Protein AF-A0A0K8RRA6-F1 (afdb_monomer)

InterPro domains:
  IPR008417 B-cell receptor-associated protein 29/31 [PTHR12701] (4-200)
  IPR040463 BAP29/BAP31, transmembrane domain [PF05529] (1-101)
  IPR041672 Bap31/Bap29 cytoplasmic coiled-coil domain [PF18035] (155-210)

Secondary structure (DSSP, 8-state):
-HHHHHSSTHHHHHHHHHHHHHHHHHHHHHHHHHHHHHHHHHHHHHHHHHHTS-S-TTHHHHHHHHHHHHHHHHHHHHHHHHHHHHHHHHHHHHHHHHHHHHHHHHHHHHHHHHHHHHHHHHHHHHHHHHHHHHHHHHHHHHHHHHHHHHHHHHHHHHHHHHHHHHHHHHHHHHHHHHHHHHHHHHHHHHHHHHHHHHHHHHHHHHTS---

Radius of gyration: 67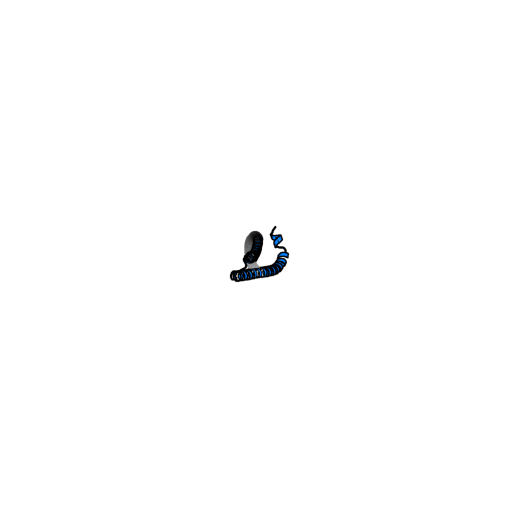.62 Å; Cα contacts (8 Å, |Δi|>4): 35; chains: 1; bounding box: 158×51×170 Å

Organism: Ixodes ricinus (NCBI:txid34613)

pLDDT: mean 81.78, std 15.35, range [31.61, 96.56]

Solvent-accessible surface area (backbone atoms only — not comparable to full-atom values): 11332 Å² total; per-residue (Å²): 119,69,64,68,70,67,68,39,77,58,54,67,58,46,52,60,49,50,54,55,53,48,52,56,50,51,54,53,40,50,51,52,29,52,50,22,51,49,46,34,52,54,45,53,54,50,54,56,57,57,70,72,54,93,83,64,81,81,58,57,61,64,52,50,58,49,38,60,49,26,51,51,46,30,52,54,32,50,50,50,46,53,48,52,54,51,50,54,53,49,54,52,50,52,53,50,52,53,51,51,55,52,49,52,52,53,51,50,51,52,52,51,52,52,49,50,51,50,52,50,52,51,54,50,51,51,51,50,51,50,53,50,49,52,50,50,53,53,50,50,53,52,52,49,54,50,48,53,53,51,52,53,51,49,51,51,52,50,52,51,52,48,54,52,50,53,52,49,53,50,52,51,50,52,50,51,52,52,50,53,51,51,54,51,50,50,52,51,50,54,48,51,53,50,52,51,51,51,50,51,53,50,56,61,59,66,75,74,77,83,125

Sequence (211 aa):
RWQKIFSFNIWGKIATFWNKAFLTIIVLLIVLFLDAVREVRKYSSVTTVERSLPGRPGAHEHTQMKLFRSQRNLYISGFSLLFWLVLRRLVTLITQLAKELSNKGVLKTQAEDTNEAAKKFMKENEKLRQLLKGYNEEEEHLLQAQNEKLVEDQEKLKTELKKTSDALSKAQNDLMTVKIQSENLSKEYDRLLKEHSELQGRLGKGNKKGQ

Structure (mmCIF, N/CA/C/O backbone):
data_AF-A0A0K8RRA6-F1
#
_entry.id   AF-A0A0K8RRA6-F1
#
loop_
_atom_site.group_PDB
_atom_site.id
_atom_site.type_symbol
_atom_site.label_atom_id
_atom_site.label_alt_id
_atom_site.label_comp_id
_atom_site.label_asym_id
_atom_site.label_entity_id
_atom_site.label_seq_id
_atom_site.pdbx_PDB_ins_code
_atom_site.Cartn_x
_atom_site.Cartn_y
_atom_site.Cartn_z
_atom_site.occupancy
_atom_site.B_iso_or_equiv
_atom_site.auth_seq_id
_atom_site.auth_comp_id
_atom_site.auth_asym_id
_atom_site.auth_atom_id
_atom_site.pdbx_PDB_model_num
ATOM 1 N N . ARG A 1 1 ? 4.925 16.560 -13.288 1.00 53.50 1 ARG A N 1
ATOM 2 C CA . ARG A 1 1 ? 4.742 16.991 -14.704 1.00 53.50 1 ARG A CA 1
ATOM 3 C C . ARG A 1 1 ? 5.226 15.927 -15.703 1.00 53.50 1 ARG A C 1
ATOM 5 O O . ARG A 1 1 ? 4.440 15.562 -16.560 1.00 53.50 1 ARG A O 1
ATOM 12 N N . TRP A 1 2 ? 6.419 15.339 -15.541 1.00 57.09 2 TRP A N 1
ATOM 13 C CA . TRP A 1 2 ? 6.942 14.256 -16.405 1.00 57.09 2 TRP A CA 1
ATOM 14 C C . TRP A 1 2 ? 6.165 12.927 -16.374 1.00 57.09 2 TRP A C 1
ATOM 16 O O . TRP A 1 2 ? 6.064 12.248 -17.390 1.00 57.09 2 TRP A O 1
ATOM 26 N N . GLN A 1 3 ? 5.542 12.596 -15.241 1.00 58.47 3 GLN A N 1
ATOM 27 C CA . GLN A 1 3 ? 4.699 11.402 -15.079 1.00 58.47 3 GLN A CA 1
ATOM 28 C C . GLN A 1 3 ? 3.543 11.330 -16.095 1.00 58.47 3 GLN A C 1
ATOM 30 O O . GLN A 1 3 ? 3.302 10.269 -16.653 1.00 58.47 3 GLN A O 1
ATOM 35 N N . LYS A 1 4 ? 2.898 12.464 -16.419 1.00 59.94 4 LYS A N 1
ATOM 36 C CA . LYS A 1 4 ? 1.800 12.526 -17.406 1.00 59.94 4 LYS A CA 1
ATOM 37 C C . LYS A 1 4 ? 2.256 12.281 -18.850 1.00 59.94 4 LYS A C 1
ATOM 39 O O . LYS A 1 4 ? 1.460 11.841 -19.667 1.00 59.94 4 LYS A O 1
ATOM 44 N N . ILE A 1 5 ? 3.521 12.565 -19.168 1.00 65.56 5 ILE A N 1
ATOM 45 C CA . ILE A 1 5 ? 4.095 12.345 -20.507 1.00 65.56 5 ILE A CA 1
ATOM 46 C C . ILE A 1 5 ? 4.447 10.858 -20.688 1.00 65.56 5 ILE A C 1
ATOM 48 O O . ILE A 1 5 ? 4.273 10.300 -21.769 1.00 65.56 5 ILE A O 1
ATOM 52 N N . PHE A 1 6 ? 4.885 10.195 -19.613 1.00 58.84 6 PHE A N 1
ATOM 53 C CA . PHE A 1 6 ? 5.212 8.766 -19.606 1.00 58.84 6 PHE A CA 1
ATOM 54 C C . PHE A 1 6 ? 4.001 7.842 -19.405 1.00 58.84 6 PHE A C 1
ATOM 56 O O . PHE A 1 6 ? 4.034 6.704 -19.865 1.00 58.84 6 PHE A O 1
ATOM 63 N N . SER A 1 7 ? 2.927 8.309 -18.759 1.00 57.19 7 SER A N 1
ATOM 64 C CA . SER A 1 7 ? 1.711 7.519 -18.510 1.00 57.19 7 SER A CA 1
ATOM 65 C C . SER A 1 7 ? 0.773 7.425 -19.715 1.00 57.19 7 SER A C 1
ATOM 67 O O . SER A 1 7 ? -0.272 6.782 -19.634 1.00 57.19 7 SER A O 1
ATOM 69 N N . PHE A 1 8 ? 1.091 8.087 -20.829 1.00 62.22 8 PHE A N 1
ATOM 70 C CA . PHE A 1 8 ? 0.263 7.997 -22.022 1.00 62.22 8 PHE A CA 1
ATOM 71 C C . PHE A 1 8 ? 0.363 6.585 -22.606 1.00 62.22 8 PHE A C 1
ATOM 73 O O . PHE A 1 8 ? 1.454 6.106 -22.917 1.00 62.22 8 PHE A O 1
ATOM 80 N N . ASN A 1 9 ? -0.790 5.954 -22.844 1.00 58.84 9 ASN A N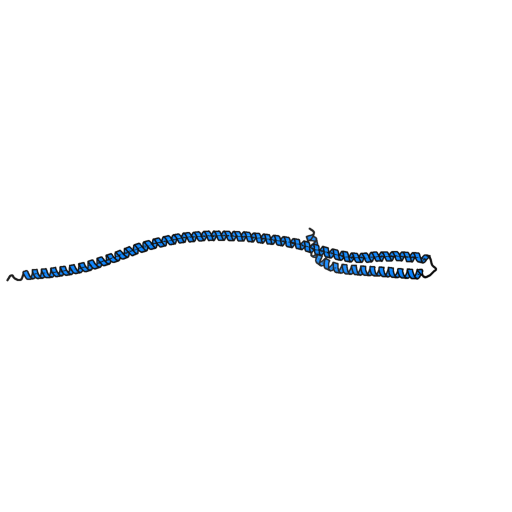 1
ATOM 81 C CA . ASN A 1 9 ? -0.957 4.631 -23.475 1.00 58.84 9 ASN A CA 1
ATOM 82 C C . ASN A 1 9 ? -0.229 4.479 -24.836 1.00 58.84 9 ASN A C 1
ATOM 84 O O . ASN A 1 9 ? -0.117 3.389 -25.397 1.00 58.84 9 ASN A O 1
ATOM 88 N N . ILE A 1 10 ? 0.281 5.590 -25.369 1.00 60.88 10 ILE A N 1
ATOM 89 C CA . ILE A 1 10 ? 1.141 5.685 -26.543 1.00 60.88 10 ILE A CA 1
ATOM 90 C C . ILE A 1 10 ? 2.491 5.003 -26.291 1.00 60.88 10 ILE A C 1
ATOM 92 O O . ILE A 1 10 ? 2.987 4.357 -27.202 1.00 60.88 10 ILE A O 1
ATOM 96 N N . TRP A 1 11 ? 3.064 5.046 -25.081 1.00 64.62 11 TRP A N 1
ATOM 97 C CA . TRP A 1 11 ? 4.371 4.429 -24.800 1.00 64.62 11 TRP A CA 1
ATOM 98 C C . TRP A 1 11 ? 4.368 2.899 -24.951 1.00 64.62 11 TRP A C 1
ATOM 100 O O . TRP A 1 11 ? 5.360 2.323 -25.390 1.00 64.62 11 TRP A O 1
ATOM 110 N N . GLY A 1 12 ? 3.249 2.225 -24.665 1.00 65.75 12 GLY A N 1
ATOM 111 C CA . GLY A 1 12 ? 3.111 0.786 -24.926 1.00 65.75 12 GLY A CA 1
ATOM 112 C C . GLY A 1 12 ? 3.096 0.464 -26.426 1.00 65.75 12 GLY A C 1
ATOM 113 O O . GLY A 1 12 ? 3.791 -0.443 -26.886 1.00 65.75 12 GLY A O 1
ATOM 114 N N . LYS A 1 13 ? 2.369 1.268 -27.214 1.00 66.50 13 LYS A N 1
ATOM 115 C CA . LYS A 1 13 ? 2.319 1.144 -28.682 1.00 66.50 13 LYS A CA 1
ATOM 116 C C . LYS A 1 13 ? 3.643 1.552 -29.339 1.00 66.50 13 LYS A C 1
ATOM 118 O O . LYS A 1 13 ? 4.104 0.873 -30.250 1.00 66.50 13 LYS A O 1
ATOM 123 N N . ILE A 1 14 ? 4.309 2.589 -28.831 1.00 68.88 14 ILE A N 1
ATOM 124 C CA . ILE A 1 14 ? 5.618 3.033 -29.316 1.00 68.88 14 ILE A CA 1
ATOM 125 C C . ILE A 1 14 ? 6.695 1.995 -28.993 1.00 68.88 14 ILE A C 1
ATOM 127 O O . ILE A 1 14 ? 7.541 1.740 -29.838 1.00 68.88 14 ILE A O 1
ATOM 131 N N . ALA A 1 15 ? 6.647 1.331 -27.833 1.00 69.38 15 ALA A N 1
ATOM 132 C CA . ALA A 1 15 ? 7.648 0.336 -27.447 1.00 69.38 15 ALA A CA 1
ATOM 133 C C . ALA A 1 15 ? 7.702 -0.855 -28.420 1.00 69.38 15 ALA A C 1
ATOM 135 O O . ALA A 1 15 ? 8.786 -1.324 -28.772 1.00 69.38 15 ALA A O 1
ATOM 136 N N . THR A 1 16 ? 6.544 -1.315 -28.905 1.00 70.94 16 THR A N 1
ATOM 137 C CA . THR A 1 16 ? 6.483 -2.398 -29.903 1.00 70.94 16 THR A CA 1
ATOM 138 C C . THR A 1 16 ? 7.020 -1.958 -31.266 1.00 70.94 16 THR A C 1
ATOM 140 O O . THR A 1 16 ? 7.751 -2.710 -31.913 1.00 70.94 16 THR A O 1
ATOM 143 N N . PHE A 1 17 ? 6.741 -0.717 -31.673 1.00 80.69 17 PHE A N 1
ATOM 144 C CA . PHE A 1 17 ? 7.299 -0.125 -32.889 1.00 80.69 17 PHE A CA 1
ATOM 145 C C . PHE A 1 17 ? 8.819 0.100 -32.787 1.00 80.69 17 PHE A C 1
ATOM 147 O O . PHE A 1 17 ? 9.556 -0.194 -33.726 1.00 80.69 17 PHE A O 1
ATOM 154 N N . TRP A 1 18 ? 9.310 0.521 -31.618 1.00 82.56 18 TRP A N 1
ATOM 155 C CA . TRP A 1 18 ? 10.730 0.756 -31.339 1.00 82.56 18 TRP A CA 1
ATOM 156 C C . TRP A 1 18 ? 11.587 -0.497 -31.496 1.00 82.56 18 TRP A C 1
ATOM 158 O O . TRP A 1 18 ? 12.732 -0.393 -31.925 1.00 82.56 18 TRP A O 1
ATOM 168 N N . ASN A 1 19 ? 11.060 -1.680 -31.171 1.00 82.44 19 ASN A N 1
ATOM 169 C CA . ASN A 1 19 ? 11.773 -2.938 -31.410 1.00 82.44 19 ASN A CA 1
ATOM 170 C C . ASN A 1 19 ? 11.942 -3.221 -32.905 1.00 82.44 19 ASN A C 1
ATOM 172 O O . ASN A 1 19 ? 13.028 -3.610 -33.329 1.00 82.44 19 ASN A O 1
ATOM 176 N N . LYS A 1 20 ? 10.894 -2.983 -33.704 1.00 86.81 20 LYS A N 1
ATOM 177 C CA . LYS A 1 20 ? 10.949 -3.167 -35.160 1.00 86.81 20 LYS A CA 1
ATOM 178 C C . LYS A 1 20 ? 11.927 -2.181 -35.801 1.00 86.81 20 LYS A C 1
ATOM 180 O O . LYS A 1 20 ? 12.818 -2.612 -36.524 1.00 86.81 20 LYS A O 1
ATOM 185 N N . ALA A 1 21 ? 11.823 -0.895 -35.460 1.00 88.06 21 ALA A N 1
ATOM 186 C CA . ALA A 1 21 ? 12.728 0.146 -35.951 1.00 88.06 21 ALA A CA 1
ATOM 187 C C . ALA A 1 21 ? 14.192 -0.100 -35.535 1.00 88.06 21 ALA A C 1
ATOM 189 O O . ALA A 1 21 ? 15.117 0.071 -36.329 1.00 88.06 21 ALA A O 1
ATOM 190 N N . PHE A 1 22 ? 14.417 -0.557 -34.298 1.00 88.38 22 PHE A N 1
ATOM 191 C CA . PHE A 1 22 ? 15.748 -0.930 -33.825 1.00 88.38 22 PHE A CA 1
ATOM 192 C C . PHE A 1 22 ? 16.353 -2.060 -34.663 1.00 88.38 22 PHE A C 1
ATOM 194 O O . PHE A 1 22 ? 17.504 -1.941 -35.079 1.00 88.38 22 PHE A O 1
ATOM 201 N N . LEU A 1 23 ? 15.577 -3.117 -34.936 1.00 89.19 23 LEU A N 1
ATOM 202 C CA . LEU A 1 23 ? 16.023 -4.264 -35.727 1.00 89.19 23 LEU A CA 1
ATOM 203 C C . LEU A 1 23 ? 16.354 -3.850 -37.168 1.00 89.19 23 LEU A C 1
ATOM 205 O O . LEU A 1 23 ? 17.391 -4.234 -37.702 1.00 89.19 23 LEU A O 1
ATOM 209 N N . THR A 1 24 ? 15.532 -2.999 -37.782 1.00 92.19 24 THR A N 1
ATOM 210 C CA . THR A 1 24 ? 15.817 -2.498 -39.134 1.00 92.19 24 THR A CA 1
ATOM 211 C C . THR A 1 24 ? 17.102 -1.670 -39.188 1.00 92.19 24 THR A C 1
ATOM 213 O O . THR A 1 24 ? 17.904 -1.845 -40.101 1.00 92.19 24 THR A O 1
ATOM 216 N N . ILE A 1 25 ? 17.341 -0.809 -38.191 1.00 91.69 25 ILE A N 1
ATOM 217 C CA . ILE A 1 25 ? 18.531 0.055 -38.154 1.00 91.69 25 ILE A CA 1
ATOM 218 C C . ILE A 1 25 ? 19.797 -0.760 -37.868 1.00 91.69 25 ILE A C 1
ATOM 220 O O . ILE A 1 25 ? 20.813 -0.535 -38.519 1.00 91.69 25 ILE A O 1
ATOM 224 N N . ILE A 1 26 ? 19.758 -1.731 -36.947 1.00 92.56 26 ILE A N 1
ATOM 225 C CA . ILE A 1 26 ? 20.938 -2.565 -36.664 1.00 92.56 26 ILE A CA 1
ATOM 226 C C . ILE A 1 26 ? 21.319 -3.427 -37.872 1.00 92.56 26 ILE A C 1
ATOM 228 O O . ILE A 1 26 ? 22.502 -3.531 -38.177 1.00 92.56 26 ILE A O 1
ATOM 232 N N . VAL A 1 27 ? 20.348 -3.986 -38.605 1.00 94.44 27 VAL A N 1
ATOM 233 C CA . VAL A 1 27 ? 20.625 -4.735 -39.843 1.00 94.44 27 VAL A CA 1
ATOM 234 C C . VAL A 1 27 ? 21.286 -3.826 -40.881 1.00 94.44 27 VAL A C 1
ATOM 236 O O . VAL A 1 27 ? 22.296 -4.209 -41.467 1.00 94.44 27 VAL A O 1
ATOM 239 N N . LEU A 1 28 ? 20.781 -2.602 -41.057 1.00 93.88 28 LEU A N 1
ATOM 240 C CA . LEU A 1 28 ? 21.378 -1.615 -41.959 1.00 93.88 28 LEU A CA 1
ATOM 241 C C . LEU A 1 28 ? 22.815 -1.254 -41.546 1.00 93.88 28 LEU A C 1
ATOM 243 O O . LEU A 1 28 ? 23.709 -1.237 -42.391 1.00 93.88 28 LEU A O 1
ATOM 247 N N . LEU A 1 29 ? 23.063 -1.026 -40.253 1.00 93.44 29 LEU A N 1
ATOM 248 C CA . LEU A 1 29 ? 24.402 -0.739 -39.728 1.00 93.44 29 LEU A CA 1
ATOM 249 C C . LEU A 1 29 ? 25.369 -1.914 -39.924 1.00 93.44 29 LEU A C 1
ATOM 251 O O . LEU A 1 29 ? 26.524 -1.690 -40.276 1.00 93.44 29 LEU A O 1
ATOM 255 N N . ILE A 1 30 ? 24.907 -3.156 -39.745 1.00 93.88 30 ILE A N 1
ATOM 256 C CA . ILE A 1 30 ? 25.713 -4.359 -40.004 1.00 93.88 30 ILE A CA 1
ATOM 257 C C . ILE A 1 30 ? 26.083 -4.446 -41.487 1.00 93.88 30 ILE A C 1
ATOM 259 O O . ILE A 1 30 ? 27.238 -4.718 -41.804 1.00 93.88 30 ILE A O 1
ATOM 263 N N . VAL A 1 31 ? 25.138 -4.192 -42.400 1.00 94.38 31 VAL A N 1
ATOM 264 C CA . VAL A 1 31 ? 25.410 -4.202 -43.847 1.00 94.38 31 VAL A CA 1
ATOM 265 C C . VAL A 1 31 ? 26.447 -3.140 -44.214 1.00 94.38 31 VAL A C 1
ATOM 267 O O . VAL A 1 31 ? 27.423 -3.473 -44.882 1.00 94.38 31 VAL A O 1
ATOM 270 N N . LEU A 1 32 ? 26.296 -1.902 -43.728 1.00 91.25 32 LEU A N 1
ATOM 271 C CA . LEU A 1 32 ? 27.271 -0.827 -43.960 1.00 91.25 32 LEU A CA 1
ATOM 272 C C . LEU A 1 32 ? 28.651 -1.155 -43.379 1.00 91.25 32 LEU A C 1
ATOM 274 O O . LEU A 1 32 ? 29.672 -0.868 -44.001 1.00 91.25 32 LEU A O 1
ATOM 278 N N . PHE A 1 33 ? 28.695 -1.779 -42.202 1.00 92.75 33 PHE A N 1
ATOM 279 C CA . PHE A 1 33 ? 29.946 -2.209 -41.589 1.00 92.75 33 PHE A CA 1
ATOM 280 C C . PHE A 1 33 ? 30.632 -3.307 -42.408 1.00 92.75 33 PHE A C 1
ATOM 282 O O . PHE A 1 33 ? 31.828 -3.220 -42.677 1.00 92.75 33 PHE A O 1
ATOM 289 N N . LEU A 1 34 ? 29.888 -4.325 -42.855 1.00 92.31 34 LEU A N 1
ATOM 290 C CA . LEU A 1 34 ? 30.428 -5.387 -43.707 1.00 92.31 34 LEU A CA 1
ATOM 291 C C . LEU A 1 34 ? 30.890 -4.857 -45.066 1.00 92.31 34 LEU A C 1
ATOM 293 O O . LEU A 1 34 ? 31.902 -5.336 -45.581 1.00 92.31 34 LEU A O 1
ATOM 297 N N . ASP A 1 35 ? 30.188 -3.874 -45.629 1.00 91.00 35 ASP A N 1
ATOM 298 C CA . ASP A 1 35 ? 30.601 -3.195 -46.855 1.00 91.00 35 ASP A CA 1
ATOM 299 C C . ASP A 1 35 ? 31.925 -2.447 -46.648 1.00 91.00 35 ASP A C 1
ATOM 301 O O . ASP A 1 35 ? 32.882 -2.684 -47.385 1.00 91.00 35 ASP A O 1
ATOM 305 N N . ALA A 1 36 ? 32.057 -1.685 -45.556 1.00 89.69 36 ALA A N 1
ATOM 306 C CA . ALA A 1 36 ? 33.310 -1.022 -45.196 1.00 89.69 36 ALA A CA 1
ATOM 307 C C . ALA A 1 36 ? 34.463 -2.019 -44.953 1.00 89.69 36 ALA A C 1
ATOM 309 O O . ALA A 1 36 ? 35.588 -1.787 -45.398 1.00 89.69 36 ALA A O 1
ATOM 310 N N . VAL A 1 37 ? 34.206 -3.167 -44.306 1.00 88.56 37 VAL A N 1
ATOM 311 C CA . VAL A 1 37 ? 35.205 -4.242 -44.128 1.00 88.56 37 VAL A CA 1
ATOM 312 C C . VAL A 1 37 ? 35.638 -4.821 -45.476 1.00 88.56 37 VAL A C 1
ATOM 314 O O . VAL A 1 37 ? 36.835 -5.022 -45.704 1.00 88.56 37 VAL A O 1
ATOM 317 N N . ARG A 1 38 ? 34.684 -5.109 -46.372 1.00 88.12 38 ARG A N 1
ATOM 318 C CA . ARG A 1 38 ? 34.975 -5.611 -47.724 1.00 88.12 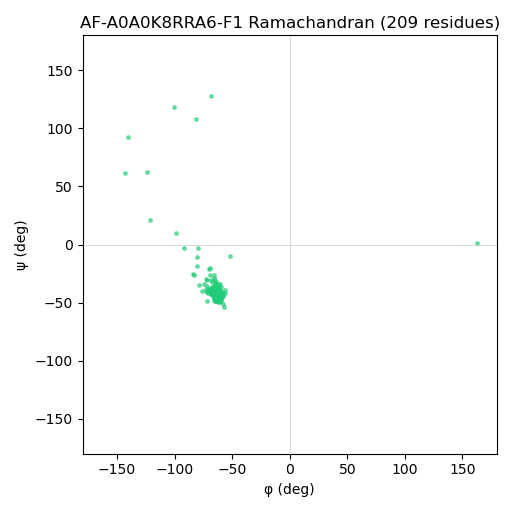38 ARG A CA 1
ATOM 319 C C . ARG A 1 38 ? 35.786 -4.598 -48.517 1.00 88.12 38 ARG A C 1
ATOM 321 O O . ARG A 1 38 ? 36.754 -4.986 -49.167 1.00 88.12 38 ARG A O 1
ATOM 328 N N . GLU A 1 39 ? 35.426 -3.325 -48.426 1.00 85.31 39 GLU A N 1
ATOM 329 C CA . GLU A 1 39 ? 36.099 -2.226 -49.105 1.00 85.31 39 GLU A CA 1
ATOM 330 C C . GLU A 1 39 ? 37.558 -2.092 -48.635 1.00 85.31 39 GLU A C 1
ATOM 332 O O . GLU A 1 39 ? 38.474 -2.094 -49.460 1.00 85.31 39 GLU A O 1
ATOM 337 N N . VAL A 1 40 ? 37.798 -2.107 -47.317 1.00 83.88 40 VAL A N 1
ATOM 338 C CA . VAL A 1 40 ? 39.154 -2.093 -46.740 1.00 83.88 40 VAL A CA 1
ATOM 339 C C . VAL A 1 40 ? 39.962 -3.317 -47.171 1.00 83.88 40 VAL A C 1
ATOM 341 O O . VAL A 1 40 ? 41.108 -3.165 -47.592 1.00 83.88 40 VAL A O 1
ATOM 344 N N . ARG A 1 41 ? 39.391 -4.531 -47.113 1.00 82.12 41 ARG A N 1
ATOM 345 C CA . ARG A 1 41 ? 40.093 -5.761 -47.531 1.00 82.12 41 ARG A CA 1
ATOM 346 C C . ARG A 1 41 ? 40.453 -5.735 -49.016 1.00 82.12 41 ARG A C 1
ATOM 348 O O . ARG A 1 41 ? 41.593 -6.038 -49.354 1.00 82.12 41 ARG A O 1
ATOM 355 N N . LYS A 1 42 ? 39.514 -5.328 -49.879 1.00 80.44 42 LYS A N 1
ATOM 356 C CA . LYS A 1 42 ? 39.708 -5.226 -51.334 1.00 80.44 42 LYS A CA 1
ATOM 357 C C . LYS A 1 42 ? 40.816 -4.234 -51.679 1.00 80.44 42 LYS A C 1
ATOM 359 O O . LYS A 1 42 ? 41.706 -4.558 -52.460 1.00 80.44 42 LYS A O 1
ATOM 364 N N . TYR A 1 43 ? 40.788 -3.033 -51.104 1.00 71.00 43 TYR A N 1
ATOM 365 C CA . TYR A 1 43 ? 41.828 -2.042 -51.385 1.00 71.00 43 TYR A CA 1
ATOM 366 C C . TYR A 1 43 ? 43.161 -2.395 -50.719 1.00 71.00 43 TYR A C 1
ATOM 368 O O . TYR A 1 43 ? 44.207 -2.113 -51.300 1.00 71.00 43 TYR A O 1
ATOM 376 N N . SER A 1 44 ? 43.157 -3.081 -49.572 1.00 70.81 44 SER A N 1
ATOM 377 C CA . SER A 1 44 ? 44.385 -3.580 -48.942 1.00 70.81 44 SER A CA 1
ATOM 378 C C . SER A 1 44 ? 45.075 -4.649 -49.791 1.00 70.81 44 SER A C 1
ATOM 380 O O . SER A 1 44 ? 46.295 -4.605 -49.917 1.00 70.81 44 SER A O 1
ATOM 382 N N . SER A 1 45 ? 44.328 -5.580 -50.398 1.00 64.31 45 SER A N 1
ATOM 383 C CA . SER A 1 45 ? 44.895 -6.633 -51.254 1.00 64.31 45 SER A CA 1
ATOM 384 C C . SER A 1 45 ? 45.343 -6.116 -52.622 1.00 64.31 45 SER A C 1
ATOM 386 O O . SER A 1 45 ? 46.333 -6.586 -53.169 1.00 64.31 45 SER A O 1
ATOM 388 N N . VAL A 1 46 ? 44.637 -5.131 -53.189 1.00 63.91 46 VAL A N 1
ATOM 389 C CA . VAL A 1 46 ? 45.056 -4.488 -54.448 1.00 63.91 46 VAL A CA 1
ATOM 390 C C . VAL A 1 46 ? 46.335 -3.675 -54.234 1.00 63.91 46 VAL A C 1
ATOM 392 O O . VAL A 1 46 ? 47.245 -3.752 -55.050 1.00 63.91 46 VAL A O 1
ATOM 395 N N . THR A 1 47 ? 46.456 -2.976 -53.100 1.00 58.69 47 THR A N 1
ATOM 396 C CA . THR A 1 47 ? 47.662 -2.201 -52.760 1.00 58.69 47 THR A CA 1
ATOM 397 C C . THR A 1 47 ? 48.906 -3.084 -52.612 1.00 58.69 47 THR A C 1
ATOM 399 O O . THR A 1 47 ? 49.990 -2.666 -53.011 1.00 58.69 47 THR A O 1
ATOM 402 N N . THR A 1 48 ? 48.794 -4.299 -52.059 1.00 60.19 48 THR A N 1
ATOM 403 C CA . THR A 1 48 ? 49.941 -5.214 -51.906 1.00 60.19 48 THR A CA 1
ATOM 404 C C . THR A 1 48 ? 50.386 -5.832 -53.229 1.00 60.19 48 THR A C 1
ATOM 406 O O . THR A 1 48 ? 51.587 -5.913 -53.471 1.00 60.19 48 THR A O 1
ATOM 409 N N . VAL A 1 49 ? 49.443 -6.210 -54.098 1.00 60.38 49 VAL A N 1
ATOM 410 C CA . VAL A 1 49 ? 49.730 -6.768 -55.434 1.00 60.38 49 VAL A CA 1
ATOM 411 C C . VAL A 1 49 ? 50.292 -5.702 -56.380 1.00 60.38 49 VAL A C 1
ATOM 413 O O . VAL A 1 49 ? 51.229 -5.963 -57.126 1.00 60.38 49 VAL A O 1
ATOM 416 N N . GLU A 1 50 ? 49.774 -4.473 -56.329 1.00 58.44 50 GLU A N 1
ATOM 417 C CA . GLU A 1 50 ? 50.276 -3.365 -57.151 1.00 58.44 50 GLU A CA 1
ATOM 418 C C . GLU A 1 50 ? 51.688 -2.934 -56.709 1.00 58.44 50 GLU A C 1
ATOM 420 O O . GLU A 1 50 ? 52.508 -2.560 -57.540 1.00 58.44 50 GLU A O 1
ATOM 425 N N . ARG A 1 51 ? 52.022 -3.072 -55.415 1.00 52.88 51 ARG A N 1
ATOM 426 C CA . ARG A 1 51 ? 53.364 -2.799 -54.860 1.00 52.88 51 ARG A CA 1
ATOM 427 C C . ARG A 1 51 ? 54.434 -3.810 -55.298 1.00 52.88 51 ARG A C 1
ATOM 429 O O . ARG A 1 51 ? 55.614 -3.485 -55.217 1.00 52.88 51 ARG A O 1
ATOM 436 N N . SER A 1 52 ? 54.052 -5.009 -55.748 1.00 54.28 52 SER A N 1
ATOM 437 C CA . SER A 1 52 ? 54.988 -6.046 -56.209 1.00 54.28 52 SER A CA 1
ATOM 438 C C . SER A 1 52 ? 55.279 -6.018 -57.716 1.00 54.28 52 SER A C 1
ATOM 440 O O . SER A 1 52 ? 56.111 -6.799 -58.171 1.00 54.28 52 SER A O 1
ATOM 442 N N . LEU A 1 53 ? 54.640 -5.133 -58.497 1.00 56.00 53 LEU A N 1
ATOM 443 C CA . LEU A 1 53 ? 54.990 -4.902 -59.905 1.00 56.00 53 LEU A CA 1
ATOM 444 C C . LEU A 1 53 ? 55.853 -3.631 -60.052 1.00 56.00 53 LEU A C 1
ATOM 446 O O . LEU A 1 53 ? 55.376 -2.535 -59.756 1.00 56.00 53 LEU A O 1
ATOM 450 N N . PRO A 1 54 ? 57.103 -3.728 -60.542 1.00 49.50 54 PRO A N 1
ATOM 451 C CA . PRO A 1 54 ? 57.946 -2.561 -60.762 1.00 49.50 54 PRO A CA 1
ATOM 452 C C . PRO A 1 54 ? 57.557 -1.908 -62.096 1.00 49.50 54 PRO A C 1
ATOM 454 O O . PRO A 1 54 ? 57.844 -2.466 -63.152 1.00 49.50 54 PRO A O 1
ATOM 457 N N . GLY A 1 55 ? 56.900 -0.737 -62.090 1.00 53.91 55 GLY A N 1
ATOM 458 C CA . GLY A 1 55 ? 56.792 0.023 -63.347 1.00 53.91 55 GLY A CA 1
ATOM 459 C C . GLY A 1 55 ? 55.763 1.142 -63.536 1.00 53.91 55 GLY A C 1
ATOM 460 O O . GLY A 1 55 ? 55.741 1.687 -64.636 1.00 53.91 55 GLY A O 1
ATOM 461 N N . ARG A 1 56 ? 54.904 1.530 -62.576 1.00 52.84 56 ARG A N 1
ATOM 462 C CA . ARG A 1 56 ? 53.935 2.640 -62.802 1.00 52.84 56 ARG A CA 1
ATOM 463 C C . ARG A 1 56 ? 53.761 3.558 -61.574 1.00 52.84 56 ARG A C 1
ATOM 465 O O . ARG A 1 56 ? 52.882 3.312 -60.754 1.00 52.84 56 ARG A O 1
ATOM 472 N N . PRO A 1 57 ? 54.524 4.666 -61.470 1.00 54.31 57 PRO A N 1
ATOM 473 C CA . PRO A 1 57 ? 54.525 5.551 -60.295 1.00 54.31 57 PRO A CA 1
ATOM 474 C C . PRO A 1 57 ? 53.179 6.240 -59.993 1.00 54.31 57 PRO A C 1
ATOM 476 O O . PRO A 1 57 ? 52.833 6.420 -58.832 1.00 54.31 57 PRO A O 1
ATOM 479 N N . GLY A 1 58 ? 52.387 6.585 -61.018 1.00 55.78 58 GLY A N 1
ATOM 480 C CA . GLY A 1 58 ? 51.156 7.383 -60.862 1.00 55.78 58 GLY A CA 1
ATOM 481 C C . GLY A 1 58 ? 49.902 6.627 -60.393 1.00 55.78 58 GLY A C 1
ATOM 482 O O . GLY A 1 58 ? 48.907 7.257 -60.047 1.00 55.78 58 GLY A O 1
ATOM 483 N N . ALA A 1 59 ? 49.916 5.289 -60.365 1.00 54.41 59 ALA A N 1
ATOM 484 C CA . ALA A 1 59 ? 48.775 4.493 -59.889 1.00 54.41 59 ALA A CA 1
ATOM 485 C C . ALA A 1 59 ? 48.770 4.333 -58.354 1.00 54.41 59 ALA A C 1
ATOM 487 O O . ALA A 1 59 ? 47.715 4.208 -57.730 1.00 54.41 59 ALA A O 1
ATOM 488 N N . HIS A 1 60 ? 49.948 4.428 -57.730 1.00 51.59 60 HIS A N 1
ATOM 489 C CA . HIS A 1 60 ? 50.126 4.203 -56.298 1.00 51.59 60 HIS A CA 1
ATOM 490 C C . HIS A 1 60 ? 49.453 5.263 -55.410 1.00 51.59 60 HIS A C 1
ATOM 492 O O . HIS A 1 60 ? 48.967 4.922 -54.330 1.00 51.59 60 HIS A O 1
ATOM 498 N N . GLU A 1 61 ? 49.371 6.523 -55.843 1.00 53.88 61 GLU A N 1
ATOM 499 C CA . GLU A 1 61 ? 48.763 7.605 -55.050 1.00 53.88 61 GLU A CA 1
ATOM 500 C C . GLU A 1 61 ? 47.231 7.488 -54.991 1.00 53.88 61 GLU A C 1
ATOM 502 O O . GLU A 1 61 ? 46.612 7.662 -53.936 1.00 53.88 61 GLU A O 1
ATOM 507 N N . HIS A 1 62 ? 46.602 7.092 -56.102 1.00 56.06 62 HIS A N 1
ATOM 508 C CA . HIS A 1 62 ? 45.146 6.969 -56.190 1.00 56.06 62 HIS A CA 1
ATOM 509 C C . HIS A 1 62 ? 44.606 5.762 -55.398 1.00 56.06 62 HIS A C 1
ATOM 511 O O . HIS A 1 62 ? 43.483 5.807 -54.874 1.00 56.06 62 HIS A O 1
ATOM 517 N N . THR A 1 63 ? 45.393 4.690 -55.280 1.00 55.38 63 THR A N 1
ATOM 518 C CA . THR A 1 63 ? 45.048 3.502 -54.485 1.00 55.38 63 THR A CA 1
ATOM 519 C C . THR A 1 63 ? 45.221 3.770 -52.981 1.00 55.38 63 THR A C 1
ATOM 521 O O . THR A 1 63 ? 44.332 3.435 -52.193 1.00 55.38 63 THR A O 1
ATOM 524 N N . GLN A 1 64 ? 46.279 4.483 -52.571 1.00 56.56 64 GLN A N 1
ATOM 525 C CA . GLN A 1 64 ? 46.481 4.886 -51.170 1.00 56.56 64 GLN A CA 1
ATOM 526 C C . GLN A 1 64 ? 45.376 5.827 -50.666 1.00 56.56 64 GLN A C 1
ATOM 528 O O . GLN A 1 64 ? 44.855 5.643 -49.565 1.00 56.56 64 GLN A O 1
ATOM 533 N N . MET A 1 65 ? 44.926 6.778 -51.491 1.00 60.66 65 MET A N 1
ATOM 534 C CA . MET A 1 65 ? 43.852 7.707 -51.115 1.00 60.66 65 MET A CA 1
ATOM 535 C C . MET A 1 65 ? 42.500 7.001 -50.881 1.00 60.66 65 MET A C 1
ATOM 537 O O . MET A 1 65 ? 41.726 7.394 -50.001 1.00 60.66 65 MET A O 1
ATOM 541 N N . LYS A 1 66 ? 42.221 5.919 -51.625 1.00 59.72 66 LYS A N 1
ATOM 542 C CA . LYS A 1 66 ? 41.037 5.061 -51.424 1.00 59.72 66 LYS A CA 1
ATOM 543 C C . LYS A 1 66 ? 41.153 4.209 -50.157 1.00 59.72 66 LYS A C 1
ATOM 545 O O . LYS A 1 66 ? 40.163 4.056 -49.441 1.00 59.72 66 LYS A O 1
ATOM 550 N N . LEU A 1 67 ? 42.356 3.746 -49.815 1.00 61.59 67 LEU A N 1
ATOM 551 C CA . LEU A 1 67 ? 42.604 2.989 -48.588 1.00 61.59 67 LEU A CA 1
ATOM 552 C C . LEU A 1 67 ? 42.300 3.826 -47.331 1.00 61.59 67 LEU A C 1
ATOM 554 O O . LEU A 1 67 ? 41.527 3.385 -46.481 1.00 61.59 67 LEU A O 1
ATOM 558 N N . PHE A 1 68 ? 42.774 5.075 -47.262 1.00 63.62 68 PHE A N 1
ATOM 559 C CA . PHE A 1 68 ? 42.470 5.987 -46.145 1.00 63.62 68 PHE A CA 1
ATOM 560 C C . PHE A 1 68 ? 40.987 6.378 -46.055 1.00 63.62 68 PHE A C 1
ATOM 562 O O . PHE A 1 68 ? 40.478 6.703 -44.980 1.00 63.62 68 PHE A O 1
ATOM 569 N N . ARG A 1 69 ? 40.254 6.359 -47.173 1.00 73.31 69 ARG A N 1
ATOM 570 C CA . ARG A 1 69 ? 38.799 6.561 -47.163 1.00 73.31 69 ARG A CA 1
ATOM 571 C C . ARG A 1 69 ? 38.079 5.350 -46.567 1.00 73.31 69 ARG A C 1
ATOM 573 O O . ARG A 1 69 ? 37.283 5.524 -45.650 1.00 73.31 69 ARG A O 1
ATOM 580 N N . SER A 1 70 ? 38.422 4.145 -47.020 1.00 73.50 70 SER A N 1
ATOM 581 C CA . SER A 1 70 ? 37.810 2.902 -46.533 1.00 73.50 70 SER A CA 1
ATOM 582 C C . SER A 1 70 ? 38.110 2.630 -45.049 1.00 73.50 70 SER A C 1
ATOM 584 O O . SER A 1 70 ? 37.210 2.257 -44.302 1.00 73.50 70 SER A O 1
ATOM 586 N N . GLN A 1 71 ? 39.330 2.917 -44.575 1.00 79.00 71 GLN A N 1
ATOM 587 C CA . GLN A 1 71 ? 39.693 2.786 -43.156 1.00 79.00 71 GLN A CA 1
ATOM 588 C C . GLN A 1 71 ? 38.874 3.729 -42.260 1.00 79.00 71 GLN A C 1
ATOM 590 O O . GLN A 1 71 ? 38.373 3.306 -41.221 1.00 79.00 71 GLN A O 1
ATOM 595 N N . ARG A 1 72 ? 38.666 4.989 -42.673 1.00 87.81 72 ARG A N 1
ATOM 596 C CA . ARG A 1 72 ? 37.802 5.935 -41.940 1.00 87.81 72 ARG A CA 1
ATOM 597 C C . ARG A 1 72 ? 36.344 5.477 -41.914 1.00 87.81 72 ARG A C 1
ATOM 599 O O . ARG A 1 72 ? 35.729 5.498 -40.851 1.00 87.81 72 ARG A O 1
ATOM 606 N N . ASN A 1 73 ? 35.813 5.020 -43.048 1.00 88.19 73 ASN A N 1
ATOM 607 C CA . ASN A 1 73 ? 34.450 4.487 -43.132 1.00 88.19 73 ASN A CA 1
ATOM 608 C C . ASN A 1 73 ? 34.253 3.255 -42.235 1.00 88.19 73 ASN A C 1
ATOM 610 O O . ASN A 1 73 ? 33.196 3.106 -41.619 1.00 88.19 73 ASN A O 1
ATOM 614 N N . LEU A 1 74 ? 35.274 2.403 -42.103 1.00 89.19 74 LEU A N 1
ATOM 615 C CA . LEU A 1 74 ? 35.250 1.264 -41.188 1.00 89.19 74 LEU A CA 1
ATOM 616 C C . LEU A 1 74 ? 35.139 1.709 -39.723 1.00 89.19 74 LEU A C 1
ATOM 618 O O . LEU A 1 74 ? 34.310 1.177 -38.988 1.00 89.19 74 LEU A O 1
ATOM 622 N N . TYR A 1 75 ? 35.916 2.710 -39.300 1.00 92.06 75 TYR A N 1
ATOM 623 C CA . TYR A 1 75 ? 35.814 3.241 -37.937 1.00 92.06 75 TYR A CA 1
ATOM 624 C C . TYR A 1 75 ? 34.466 3.919 -37.680 1.00 92.06 75 TYR A C 1
ATOM 626 O O . TYR A 1 75 ? 33.857 3.673 -36.643 1.00 92.06 75 TYR A O 1
ATOM 634 N N . ILE A 1 76 ? 33.962 4.718 -38.628 1.00 91.25 76 ILE A N 1
ATOM 635 C CA . ILE A 1 76 ? 32.662 5.395 -38.502 1.00 91.25 76 ILE A CA 1
ATOM 636 C C . ILE A 1 76 ? 31.528 4.371 -38.379 1.00 91.25 76 ILE A C 1
ATOM 638 O O . ILE A 1 76 ? 30.696 4.481 -37.478 1.00 91.25 76 ILE A O 1
ATOM 642 N N . SER A 1 77 ? 31.499 3.359 -39.249 1.00 92.19 77 SER A N 1
ATOM 643 C CA . SER A 1 77 ? 30.465 2.315 -39.225 1.00 92.19 77 SER A CA 1
ATOM 644 C C . SER A 1 77 ? 30.570 1.417 -37.989 1.00 92.19 77 SER A C 1
ATOM 646 O O . SER A 1 77 ? 29.555 1.151 -37.345 1.00 92.19 77 SER A O 1
ATOM 648 N N . GLY A 1 78 ? 31.781 1.015 -37.591 1.00 92.25 78 GLY A N 1
ATOM 649 C CA . GLY A 1 78 ? 32.001 0.193 -36.398 1.00 92.25 78 GLY A CA 1
ATOM 650 C C . GLY A 1 78 ? 31.638 0.922 -35.104 1.00 92.25 78 GLY A C 1
ATOM 651 O O . GLY A 1 78 ? 30.952 0.372 -34.243 1.00 92.25 78 GLY A O 1
ATOM 652 N N . PHE A 1 79 ? 32.027 2.192 -34.991 1.00 93.44 79 PHE A N 1
ATOM 653 C CA . PHE A 1 79 ? 31.679 3.029 -33.848 1.00 93.44 79 PHE A CA 1
ATOM 654 C C . PHE A 1 79 ? 30.179 3.326 -33.783 1.00 93.44 79 PHE A C 1
ATOM 656 O O . PHE A 1 79 ? 29.590 3.242 -32.709 1.00 93.44 79 PHE A O 1
ATOM 663 N N . SER A 1 80 ? 29.535 3.583 -34.928 1.00 93.44 80 SER A N 1
ATOM 664 C CA . SER A 1 80 ? 28.078 3.758 -35.006 1.00 93.44 80 SER A CA 1
ATOM 665 C C . SER A 1 80 ? 27.331 2.507 -34.541 1.00 93.44 80 SER A C 1
ATOM 667 O O . SER A 1 80 ? 26.356 2.618 -33.801 1.00 93.44 80 SER A O 1
ATOM 669 N N . LEU A 1 81 ? 27.805 1.315 -34.917 1.00 93.12 81 LEU A N 1
ATOM 670 C CA . LEU A 1 81 ? 27.226 0.045 -34.477 1.00 93.12 81 LEU A CA 1
ATOM 671 C C . LEU A 1 81 ? 27.376 -0.158 -32.961 1.00 93.12 81 LEU A C 1
ATOM 673 O O . LEU A 1 81 ? 26.400 -0.493 -32.288 1.00 93.12 81 LEU A O 1
ATOM 677 N N . LEU A 1 82 ? 28.563 0.110 -32.409 1.00 93.88 82 LEU A N 1
ATOM 678 C CA . LEU A 1 82 ? 28.805 0.038 -30.966 1.00 93.88 82 LEU A CA 1
ATOM 679 C C . LEU A 1 82 ? 27.926 1.033 -30.199 1.00 93.88 82 LEU A C 1
ATOM 681 O O . LEU A 1 82 ? 27.243 0.654 -29.245 1.00 93.88 82 LEU A O 1
ATOM 685 N N . PHE A 1 83 ? 27.889 2.294 -30.629 1.00 92.50 83 PHE A N 1
ATOM 686 C CA . PHE A 1 83 ? 27.062 3.315 -29.997 1.00 92.50 83 PHE A CA 1
ATOM 687 C C . PHE A 1 83 ? 25.577 3.019 -30.091 1.00 92.50 83 PHE A C 1
ATOM 689 O O . PHE A 1 83 ? 24.863 3.256 -29.120 1.00 92.50 83 PHE A O 1
ATOM 696 N N . TRP A 1 84 ? 25.103 2.465 -31.202 1.00 91.69 84 TRP A N 1
ATOM 697 C CA . TRP A 1 84 ? 23.704 2.081 -31.329 1.00 91.69 84 TRP A CA 1
ATOM 698 C C . TRP A 1 84 ? 23.298 1.039 -30.276 1.00 91.69 84 TRP A C 1
ATOM 700 O O . TRP A 1 84 ? 22.246 1.166 -29.645 1.00 91.69 84 TRP A O 1
ATOM 710 N N . LEU A 1 85 ? 24.160 0.049 -30.011 1.00 91.25 85 LEU A N 1
ATOM 711 C CA . LEU A 1 85 ? 23.937 -0.950 -28.960 1.00 91.25 85 LEU A CA 1
ATOM 712 C C . LEU A 1 85 ? 23.983 -0.337 -27.552 1.00 91.25 85 LEU A C 1
ATOM 714 O O . LEU A 1 85 ? 23.111 -0.624 -26.726 1.00 91.25 85 LEU A O 1
ATOM 718 N N . VAL A 1 86 ? 24.959 0.536 -27.284 1.00 94.25 86 VAL A N 1
ATOM 719 C CA . VAL A 1 86 ? 25.084 1.231 -25.991 1.00 94.25 86 VAL A CA 1
ATOM 720 C C . VAL A 1 86 ? 23.875 2.132 -25.740 1.00 94.25 86 VAL A C 1
ATOM 722 O O . VAL A 1 86 ? 23.249 2.037 -24.686 1.00 94.25 86 VAL A O 1
ATOM 725 N N . LEU A 1 87 ? 23.478 2.948 -26.717 1.00 90.56 87 LEU A N 1
ATOM 726 C CA . LEU A 1 87 ? 22.297 3.808 -26.633 1.00 90.56 87 LEU A CA 1
ATOM 727 C C . LEU A 1 87 ? 21.036 2.990 -26.373 1.00 90.56 87 LEU A C 1
ATOM 729 O O . LEU A 1 87 ? 20.244 3.337 -25.497 1.00 90.56 87 LEU A O 1
ATOM 733 N N . ARG A 1 88 ? 20.871 1.862 -27.072 1.00 88.00 88 ARG A N 1
ATOM 734 C CA . ARG A 1 88 ? 19.738 0.966 -26.841 1.00 88.00 88 ARG A CA 1
ATOM 735 C C . ARG A 1 88 ? 19.698 0.464 -25.399 1.00 88.00 88 ARG A C 1
ATOM 737 O O . ARG A 1 88 ? 18.627 0.462 -24.778 1.00 88.00 88 ARG A O 1
ATOM 744 N N . ARG A 1 89 ? 20.845 0.047 -24.857 1.00 91.06 89 ARG A N 1
ATOM 745 C CA . ARG A 1 89 ? 20.961 -0.393 -23.463 1.00 91.06 89 ARG A CA 1
ATOM 746 C C . ARG A 1 89 ? 20.620 0.742 -22.494 1.00 91.06 89 ARG A C 1
ATOM 748 O O . ARG A 1 89 ? 19.823 0.519 -21.585 1.00 91.06 89 ARG A O 1
ATOM 755 N N . LEU A 1 90 ? 21.152 1.943 -22.715 1.00 91.62 90 LEU A N 1
ATOM 756 C CA . LEU A 1 90 ? 20.917 3.116 -21.867 1.00 91.62 90 LEU A CA 1
ATOM 757 C C . LEU A 1 90 ? 19.444 3.533 -21.845 1.00 91.62 90 LEU A C 1
ATOM 759 O O . LEU A 1 90 ? 18.871 3.677 -20.770 1.00 91.62 90 LEU A O 1
ATOM 763 N N . VAL A 1 91 ? 18.797 3.655 -23.007 1.00 87.06 91 VAL A N 1
ATOM 764 C CA . VAL A 1 91 ? 17.374 4.028 -23.091 1.00 87.06 91 VAL A CA 1
ATOM 765 C C . VAL A 1 91 ? 16.495 3.010 -22.362 1.00 87.06 91 VAL A C 1
ATOM 767 O O . VAL A 1 91 ? 15.564 3.390 -21.649 1.00 87.06 91 VAL A O 1
ATOM 770 N N . THR A 1 92 ? 16.811 1.718 -22.490 1.00 85.56 92 THR A N 1
ATOM 771 C CA . THR A 1 92 ? 16.071 0.653 -21.798 1.00 85.56 92 THR A CA 1
ATOM 772 C C . THR A 1 92 ? 16.212 0.781 -20.281 1.00 85.56 92 THR A C 1
ATOM 774 O O . THR A 1 92 ? 15.202 0.766 -19.578 1.00 85.56 92 THR A O 1
ATOM 777 N N . LEU A 1 93 ? 17.438 0.973 -19.782 1.00 87.38 93 LEU A N 1
ATOM 778 C CA . LEU A 1 93 ? 17.709 1.138 -18.351 1.00 87.38 93 LEU A CA 1
ATOM 779 C C . LEU A 1 93 ? 17.051 2.399 -17.780 1.00 87.38 93 LEU A C 1
ATOM 781 O O . LEU A 1 93 ? 16.407 2.329 -16.739 1.00 87.38 93 LEU A O 1
ATOM 785 N N . ILE A 1 94 ? 17.136 3.533 -18.479 1.00 87.19 94 ILE A N 1
ATOM 786 C CA . ILE A 1 94 ? 16.483 4.784 -18.063 1.00 87.19 94 ILE A CA 1
ATOM 787 C C . ILE A 1 94 ? 14.963 4.596 -18.000 1.00 87.19 94 ILE A C 1
ATOM 789 O O . ILE A 1 94 ? 14.325 5.033 -17.046 1.00 87.19 94 ILE A O 1
ATOM 793 N N . THR A 1 95 ? 14.376 3.902 -18.979 1.00 83.06 95 THR A N 1
ATOM 794 C CA . THR A 1 95 ? 12.932 3.626 -18.995 1.00 83.06 95 THR A CA 1
ATOM 795 C C . THR A 1 95 ? 12.517 2.722 -17.830 1.00 83.06 95 THR A C 1
ATOM 797 O O . THR A 1 95 ? 11.470 2.949 -17.224 1.00 83.06 95 THR A O 1
ATOM 800 N N . GLN A 1 96 ? 13.322 1.709 -17.492 1.00 83.94 96 GLN A N 1
ATOM 801 C CA . GLN A 1 96 ? 13.084 0.842 -16.331 1.00 83.94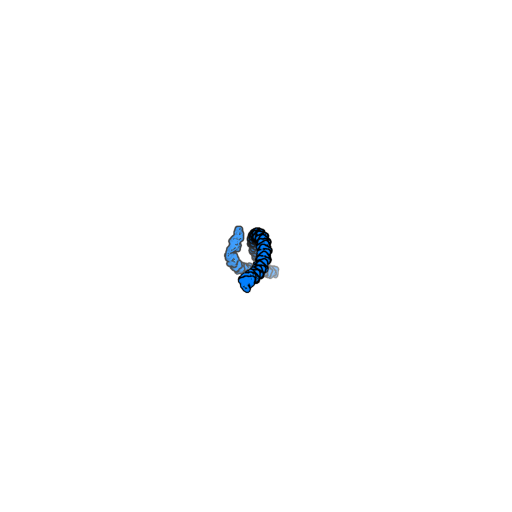 96 GLN A CA 1
ATOM 802 C C . GLN A 1 96 ? 13.181 1.629 -15.020 1.00 83.94 96 GLN A C 1
ATOM 804 O O . GLN A 1 96 ? 12.255 1.592 -14.212 1.00 83.94 96 GLN A O 1
ATOM 809 N N . LEU A 1 97 ? 14.239 2.421 -14.857 1.00 85.50 97 LEU A N 1
ATOM 810 C CA . LEU A 1 97 ? 14.469 3.228 -13.662 1.00 85.50 97 LEU A CA 1
ATOM 811 C C . LEU A 1 97 ? 13.381 4.296 -13.467 1.00 85.50 97 LEU A C 1
ATOM 813 O O . LEU A 1 97 ? 12.915 4.513 -12.350 1.00 85.50 97 LEU A O 1
ATOM 817 N N . ALA A 1 98 ? 12.903 4.913 -14.552 1.00 81.75 98 ALA A N 1
ATOM 818 C CA . ALA A 1 98 ? 11.777 5.843 -14.509 1.00 81.75 98 ALA A CA 1
ATOM 819 C C . ALA A 1 98 ? 10.472 5.163 -14.054 1.00 81.75 98 ALA A C 1
ATOM 821 O O . ALA A 1 98 ? 9.729 5.741 -13.257 1.00 81.75 98 ALA A O 1
ATOM 822 N N . LYS A 1 99 ? 10.198 3.932 -14.516 1.00 81.38 99 LYS A N 1
ATOM 823 C CA . LYS A 1 99 ? 9.038 3.140 -14.064 1.00 81.38 99 LYS A CA 1
ATOM 824 C C . LYS A 1 99 ? 9.145 2.768 -12.588 1.00 81.38 99 LYS A C 1
ATOM 826 O O . LYS A 1 99 ? 8.169 2.900 -11.859 1.00 81.38 99 LYS A O 1
ATOM 831 N N . GLU A 1 100 ? 10.319 2.351 -12.127 1.00 78.94 100 GLU A N 1
ATOM 832 C CA . GLU A 1 100 ? 10.519 2.011 -10.716 1.00 78.94 100 GLU A CA 1
ATOM 833 C C . GLU A 1 100 ? 10.383 3.227 -9.798 1.00 78.94 100 GLU A C 1
ATOM 835 O O . GLU A 1 100 ? 9.711 3.140 -8.773 1.00 78.94 100 GLU A O 1
ATOM 840 N N . LEU A 1 101 ? 10.958 4.377 -10.164 1.00 81.56 101 LEU A N 1
ATOM 841 C CA . LEU A 1 101 ? 10.787 5.622 -9.406 1.00 81.56 101 LEU A CA 1
ATOM 842 C C . LEU A 1 101 ? 9.321 6.066 -9.350 1.00 81.56 101 LEU A C 1
ATOM 844 O O . LEU A 1 101 ? 8.851 6.493 -8.297 1.00 81.56 101 LEU A O 1
ATOM 848 N N . SER A 1 102 ? 8.591 5.919 -10.458 1.00 77.31 102 SER A N 1
ATOM 849 C CA . SER A 1 102 ? 7.143 6.143 -10.509 1.00 77.31 102 SER A CA 1
ATOM 850 C C . SER A 1 102 ? 6.404 5.254 -9.510 1.00 77.31 102 SER A C 1
ATOM 852 O O . SER A 1 102 ? 5.618 5.742 -8.701 1.00 77.31 102 SER A O 1
ATOM 854 N N . ASN A 1 103 ? 6.681 3.951 -9.544 1.00 76.50 103 ASN A N 1
ATOM 855 C CA . ASN A 1 103 ? 6.010 2.976 -8.692 1.00 76.50 103 ASN A CA 1
ATOM 856 C C . ASN A 1 103 ? 6.354 3.184 -7.215 1.00 76.50 103 ASN A C 1
ATOM 858 O O . ASN A 1 103 ? 5.473 3.065 -6.374 1.00 76.50 103 ASN A O 1
ATOM 862 N N . LYS 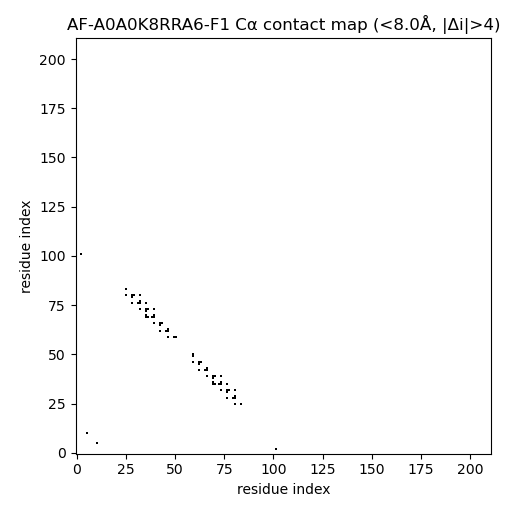A 1 104 ? 7.595 3.565 -6.886 1.00 74.75 104 LYS A N 1
ATOM 863 C CA . LYS A 1 104 ? 7.992 3.918 -5.513 1.00 74.75 104 LYS A CA 1
ATOM 864 C C . LYS A 1 104 ? 7.193 5.101 -4.966 1.00 74.75 104 LYS A C 1
ATOM 866 O O . LYS A 1 104 ? 6.795 5.066 -3.807 1.00 74.75 104 LYS A O 1
ATOM 871 N N . GLY A 1 105 ? 6.938 6.122 -5.787 1.00 77.38 105 GLY A N 1
ATOM 872 C CA . GLY A 1 105 ? 6.102 7.261 -5.400 1.00 77.38 105 GLY A CA 1
ATOM 873 C C . GLY A 1 105 ? 4.668 6.840 -5.076 1.00 77.38 105 GLY A C 1
ATOM 874 O O . GLY A 1 105 ? 4.173 7.162 -4.002 1.00 77.38 105 GLY A O 1
ATOM 875 N N . VAL A 1 106 ? 4.050 6.057 -5.966 1.00 75.44 106 VAL A N 1
ATOM 876 C CA . VAL A 1 106 ? 2.679 5.543 -5.786 1.00 75.44 106 VAL A CA 1
ATOM 877 C C . VAL A 1 106 ? 2.574 4.622 -4.569 1.00 75.44 106 VAL A C 1
ATOM 879 O O . VAL A 1 106 ? 1.638 4.742 -3.786 1.00 75.44 106 VAL A O 1
ATOM 882 N N . LEU A 1 107 ? 3.551 3.735 -4.369 1.00 75.06 107 LEU A N 1
ATOM 883 C CA . LEU A 1 107 ? 3.591 2.844 -3.208 1.00 75.06 107 LEU A CA 1
ATOM 884 C C . LEU A 1 107 ? 3.736 3.623 -1.900 1.00 75.06 107 LEU A C 1
ATOM 886 O O . LEU A 1 107 ? 3.096 3.274 -0.913 1.00 75.06 107 LEU A O 1
ATOM 890 N N . LYS A 1 108 ? 4.547 4.688 -1.887 1.00 85.56 108 LYS A N 1
ATOM 891 C CA . LYS A 1 108 ? 4.709 5.538 -0.706 1.00 85.56 108 LYS A CA 1
ATOM 892 C C . LYS A 1 108 ? 3.412 6.270 -0.363 1.00 85.56 108 LYS A C 1
ATOM 894 O O . LYS A 1 108 ? 3.000 6.218 0.789 1.00 85.56 108 LYS A O 1
ATOM 899 N N . THR A 1 109 ? 2.753 6.891 -1.343 1.00 85.00 109 THR A N 1
ATOM 900 C CA . THR A 1 109 ? 1.464 7.563 -1.108 1.00 85.00 109 THR A CA 1
ATOM 901 C C . THR A 1 109 ? 0.396 6.567 -0.672 1.00 85.00 109 THR A C 1
ATOM 903 O O . THR A 1 109 ? -0.313 6.819 0.288 1.00 85.00 109 THR A O 1
ATOM 906 N N . GLN A 1 110 ? 0.348 5.380 -1.283 1.00 87.12 110 GLN A N 1
ATOM 907 C CA . GLN A 1 110 ? -0.600 4.338 -0.890 1.00 87.12 110 GLN A CA 1
ATOM 908 C C . GLN A 1 110 ? -0.347 3.825 0.539 1.00 87.12 110 GLN A C 1
ATOM 910 O O . GLN A 1 110 ? -1.293 3.572 1.284 1.00 87.12 110 GLN A O 1
ATOM 915 N N . ALA A 1 111 ? 0.915 3.689 0.951 1.00 88.81 111 ALA A N 1
ATOM 916 C CA . ALA A 1 111 ? 1.270 3.340 2.325 1.00 88.81 111 ALA A CA 1
ATOM 917 C C . ALA A 1 111 ? 0.906 4.457 3.321 1.00 88.81 111 ALA A C 1
ATOM 919 O O . ALA A 1 111 ? 0.424 4.171 4.415 1.00 88.81 111 ALA A O 1
ATOM 920 N N . GLU A 1 112 ? 1.105 5.725 2.953 1.00 92.50 112 GLU A N 1
ATOM 921 C CA . GLU A 1 112 ? 0.716 6.874 3.781 1.00 92.50 112 GLU A CA 1
ATOM 922 C C . GLU A 1 112 ? -0.813 6.972 3.929 1.00 92.50 112 GLU A C 1
ATOM 924 O O . GLU A 1 112 ? -1.294 7.056 5.059 1.00 92.50 112 GLU A O 1
ATOM 929 N N . ASP A 1 113 ? -1.572 6.840 2.837 1.00 91.75 113 ASP A N 1
ATOM 930 C CA . ASP A 1 113 ? -3.042 6.878 2.833 1.00 91.75 113 ASP A CA 1
ATOM 931 C C . ASP A 1 113 ? -3.647 5.733 3.662 1.00 91.75 113 ASP A C 1
ATOM 933 O O . ASP A 1 113 ? -4.550 5.936 4.478 1.00 91.75 113 ASP A O 1
ATOM 937 N N . THR A 1 114 ? -3.127 4.510 3.497 1.00 91.06 114 THR A N 1
ATOM 938 C CA . THR A 1 114 ? -3.580 3.341 4.274 1.00 91.06 114 THR A CA 1
ATOM 939 C C . THR A 1 114 ? -3.237 3.470 5.756 1.00 91.06 114 THR A C 1
ATOM 941 O O . THR A 1 114 ? -4.056 3.117 6.604 1.00 91.06 114 THR A O 1
ATOM 944 N N . ASN A 1 115 ? -2.073 4.029 6.093 1.00 95.00 115 ASN A N 1
ATOM 945 C CA . ASN A 1 115 ? -1.697 4.315 7.475 1.00 95.00 115 ASN A CA 1
ATOM 946 C C . ASN A 1 115 ? -2.571 5.420 8.090 1.00 95.00 115 ASN A C 1
ATOM 948 O O . ASN A 1 115 ? -2.953 5.327 9.256 1.00 95.00 115 ASN A O 1
ATOM 952 N N . GLU A 1 116 ? -2.922 6.462 7.331 1.00 95.12 116 GLU A N 1
ATOM 953 C CA . GLU A 1 116 ? -3.840 7.501 7.802 1.00 95.12 116 GLU A CA 1
ATOM 954 C C . GLU A 1 116 ? -5.242 6.930 8.058 1.00 95.12 116 GLU A C 1
ATOM 956 O O . GLU A 1 116 ? -5.822 7.181 9.118 1.00 95.12 116 GLU A O 1
ATOM 961 N N . ALA A 1 117 ? -5.762 6.112 7.139 1.00 94.12 117 ALA A N 1
ATOM 962 C CA . ALA A 1 117 ? -7.030 5.413 7.322 1.00 94.12 117 ALA A CA 1
ATOM 963 C C . ALA A 1 117 ? -6.994 4.496 8.556 1.00 94.12 117 ALA A C 1
ATOM 965 O O . ALA A 1 117 ? -7.884 4.570 9.403 1.00 94.12 117 ALA A O 1
ATOM 966 N N . ALA A 1 118 ? -5.929 3.703 8.725 1.00 95.06 118 ALA A N 1
ATOM 967 C CA . ALA A 1 118 ? -5.745 2.849 9.897 1.00 95.06 118 ALA A CA 1
ATOM 968 C C . ALA A 1 118 ? -5.712 3.659 11.204 1.00 95.06 118 ALA A C 1
ATOM 970 O O . ALA A 1 118 ? -6.380 3.294 12.169 1.00 95.06 118 ALA A O 1
ATOM 971 N N . LYS A 1 119 ? -5.012 4.801 11.233 1.00 95.81 119 LYS A N 1
ATOM 972 C CA . LYS A 1 119 ? -4.996 5.703 12.398 1.00 95.81 119 LYS A CA 1
ATOM 973 C C . LYS A 1 119 ? -6.375 6.281 12.710 1.00 95.81 119 LYS A C 1
ATOM 975 O O . LYS A 1 119 ? -6.706 6.424 13.886 1.00 95.81 119 LYS A O 1
ATOM 980 N N . LYS A 1 120 ? -7.173 6.629 11.695 1.00 96.44 120 LYS A N 1
ATOM 981 C CA . LYS A 1 120 ? -8.556 7.097 11.890 1.00 96.44 120 LYS A CA 1
ATOM 982 C C . LYS A 1 120 ? -9.414 5.998 12.511 1.00 96.44 120 LYS A C 1
ATOM 984 O O . LYS A 1 120 ? -10.022 6.247 13.548 1.00 96.44 120 LYS A O 1
ATOM 989 N N . PHE A 1 121 ? -9.364 4.784 11.960 1.00 94.50 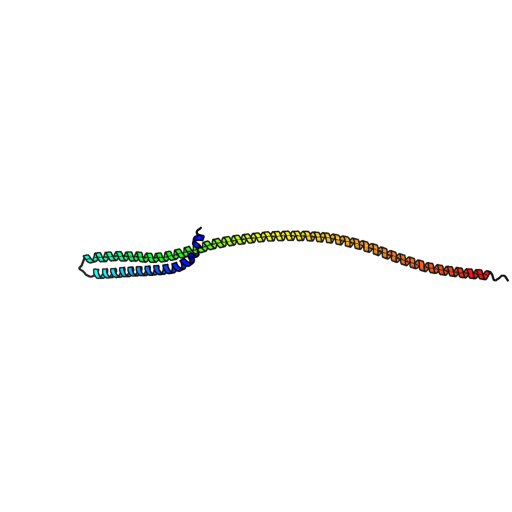121 PHE A N 1
ATOM 990 C CA . PHE A 1 121 ? -10.093 3.641 12.511 1.00 94.50 121 PHE A CA 1
ATOM 991 C C . PHE A 1 121 ? -9.649 3.289 13.930 1.00 94.50 121 PHE A C 1
ATOM 993 O O . PHE A 1 121 ? -10.495 3.022 14.774 1.00 94.50 121 PHE A O 1
ATOM 1000 N N . MET A 1 122 ? -8.349 3.341 14.235 1.00 94.94 122 MET A N 1
ATOM 1001 C CA . MET A 1 122 ? -7.851 3.111 15.595 1.00 94.94 122 MET A CA 1
ATOM 1002 C C . MET A 1 122 ? -8.399 4.141 16.589 1.00 94.94 122 MET A C 1
ATOM 1004 O O . MET A 1 122 ? -8.896 3.755 17.642 1.00 94.94 122 MET A O 1
ATOM 1008 N N . LYS A 1 123 ? -8.374 5.435 16.241 1.00 96.06 123 LYS A N 1
ATOM 1009 C CA . LYS A 1 123 ? -8.923 6.503 17.094 1.00 96.06 123 LYS A CA 1
ATOM 1010 C C . LYS A 1 123 ? -10.431 6.378 17.291 1.00 96.06 123 LYS A C 1
ATOM 1012 O O . LYS A 1 123 ? -10.931 6.635 18.380 1.00 96.06 123 LYS A O 1
ATOM 1017 N N . GLU A 1 124 ? -11.164 6.028 16.241 1.00 94.44 124 GLU A N 1
ATOM 1018 C CA . GLU A 1 124 ? -12.608 5.810 16.327 1.00 94.44 124 GLU A CA 1
ATOM 1019 C C . GLU A 1 124 ? -12.932 4.588 17.193 1.00 94.44 124 GLU A C 1
ATOM 1021 O O . GLU A 1 124 ? -13.784 4.674 18.071 1.00 94.44 124 GLU A O 1
ATOM 1026 N N . ASN A 1 125 ? -12.194 3.487 17.029 1.00 94.75 125 ASN A N 1
ATOM 1027 C CA . ASN A 1 125 ? -12.361 2.289 17.848 1.00 94.75 125 ASN A CA 1
ATOM 1028 C C . ASN A 1 125 ? -12.048 2.565 19.326 1.00 94.75 125 ASN A C 1
ATOM 1030 O O . ASN A 1 125 ? -12.768 2.103 20.204 1.00 94.75 125 ASN A O 1
ATOM 1034 N N . GLU A 1 126 ? -11.015 3.360 19.612 1.00 94.81 126 GLU A N 1
ATOM 1035 C CA . GLU A 1 126 ? -10.688 3.785 20.975 1.00 94.81 126 GLU A CA 1
ATOM 1036 C C . GLU A 1 126 ? -11.807 4.634 21.594 1.00 94.81 126 GLU A C 1
ATOM 1038 O O . GLU A 1 126 ? -12.233 4.353 22.713 1.00 94.81 126 GLU A O 1
ATOM 1043 N N . LYS A 1 127 ? -12.351 5.609 20.852 1.00 94.81 127 LYS A N 1
ATOM 1044 C CA . LYS A 1 127 ? -13.508 6.401 21.304 1.00 94.81 127 LYS A CA 1
ATOM 1045 C C . LYS A 1 127 ? -14.733 5.530 21.561 1.00 94.81 127 LYS A C 1
ATOM 1047 O O . LYS A 1 127 ? -15.388 5.695 22.584 1.00 94.81 127 LYS A O 1
ATOM 1052 N N . LEU A 1 128 ? -15.028 4.591 20.662 1.00 93.94 128 LEU A N 1
ATOM 1053 C CA . LEU A 1 128 ? -16.138 3.654 20.830 1.00 93.94 128 LEU A CA 1
ATOM 1054 C C . LEU A 1 128 ? -15.945 2.784 22.073 1.00 93.94 128 LEU A C 1
ATOM 1056 O O . LEU A 1 128 ? -16.881 2.625 22.847 1.00 93.94 128 LEU A O 1
ATOM 1060 N N . ARG A 1 129 ? -14.730 2.281 22.320 1.00 91.50 129 ARG A N 1
ATOM 1061 C CA . ARG A 1 129 ? -14.406 1.527 23.541 1.00 91.50 129 ARG A CA 1
ATOM 1062 C C . ARG A 1 129 ? -14.574 2.366 24.806 1.00 91.50 129 ARG A C 1
ATOM 1064 O O . ARG A 1 129 ? -15.081 1.847 25.793 1.00 91.50 129 ARG A O 1
ATOM 1071 N N . GLN A 1 130 ? -14.165 3.635 24.788 1.00 92.62 130 GLN A N 1
ATOM 1072 C CA . GLN A 1 130 ? -14.349 4.545 25.924 1.00 92.62 130 GLN A CA 1
ATOM 1073 C C . GLN A 1 130 ? -15.832 4.816 26.197 1.00 92.62 130 GLN A C 1
ATOM 1075 O O . GLN A 1 130 ? -16.253 4.723 27.345 1.00 92.62 130 GLN A O 1
ATOM 1080 N N . LEU A 1 131 ? -16.626 5.084 25.155 1.00 92.50 131 LEU A N 1
ATOM 1081 C CA . LEU A 1 131 ? -18.075 5.267 25.284 1.00 92.50 131 LEU A CA 1
ATOM 1082 C C . LEU A 1 131 ? -18.758 4.008 25.826 1.00 92.50 131 LEU A C 1
ATOM 1084 O O . LEU A 1 131 ? -19.586 4.107 26.722 1.00 92.50 131 LEU A O 1
ATOM 1088 N N . LEU A 1 132 ? -18.376 2.829 25.327 1.00 90.62 132 LEU A N 1
ATOM 1089 C CA . LEU A 1 132 ? -18.935 1.557 25.788 1.00 90.62 132 LEU A CA 1
ATOM 1090 C C . LEU A 1 132 ? -18.570 1.272 27.251 1.00 90.62 132 LEU A C 1
ATOM 1092 O O . LEU A 1 132 ? -19.400 0.792 28.012 1.00 90.62 132 LEU A O 1
ATOM 1096 N N . LYS A 1 133 ? -17.336 1.598 27.657 1.00 90.25 133 LYS A N 1
ATOM 1097 C CA . LYS A 1 133 ? -16.893 1.468 29.050 1.00 90.25 133 LYS A CA 1
ATOM 1098 C C . LYS A 1 133 ? -17.669 2.411 29.970 1.00 90.25 133 LYS A C 1
ATOM 1100 O O . LYS A 1 133 ? -18.127 1.964 31.009 1.00 90.25 133 LYS A O 1
ATOM 1105 N N . GLY A 1 134 ? -17.854 3.669 29.565 1.00 88.44 134 GLY A N 1
ATOM 1106 C CA . GLY A 1 134 ? -18.651 4.637 30.321 1.00 88.44 134 GLY A CA 1
ATOM 1107 C C . GLY A 1 134 ? -20.116 4.216 30.457 1.00 88.44 134 GLY A C 1
ATOM 1108 O O . GLY A 1 134 ? -20.660 4.276 31.551 1.00 88.44 134 GLY A O 1
ATOM 1109 N N . TYR A 1 135 ? -20.722 3.715 29.376 1.00 86.75 135 TYR A N 1
ATOM 1110 C CA . TYR A 1 135 ? -22.086 3.181 29.406 1.00 86.75 135 TYR A CA 1
ATOM 1111 C C . TYR A 1 135 ? -22.214 1.981 30.356 1.00 86.75 135 TYR A C 1
ATOM 1113 O O . TYR A 1 135 ? -23.120 1.953 31.181 1.00 86.75 135 TYR A O 1
ATOM 1121 N N . ASN A 1 136 ? -21.280 1.026 30.294 1.00 85.75 136 ASN A N 1
ATOM 1122 C CA . ASN A 1 136 ? -21.283 -0.124 31.200 1.00 85.75 136 ASN A CA 1
ATOM 1123 C C . ASN A 1 136 ? -21.078 0.287 32.667 1.00 85.75 136 ASN A C 1
ATOM 1125 O O . ASN A 1 136 ? -21.718 -0.282 33.540 1.00 85.75 136 ASN A O 1
ATOM 1129 N N . GLU A 1 137 ? -20.204 1.258 32.949 1.00 86.88 137 GLU A N 1
ATOM 1130 C CA . GLU A 1 137 ? -19.998 1.774 34.312 1.00 86.88 137 GLU A CA 1
ATOM 1131 C C . GLU A 1 137 ? -21.264 2.464 34.854 1.00 86.88 137 GLU A C 1
ATOM 1133 O O . GLU A 1 137 ? -21.624 2.275 36.016 1.00 86.88 137 GLU A O 1
ATOM 1138 N N . GLU A 1 138 ? -21.970 3.228 34.016 1.00 86.12 138 GLU A N 1
ATOM 1139 C CA . GLU A 1 138 ? -23.238 3.872 34.379 1.00 86.12 138 GLU A CA 1
ATOM 1140 C C . GLU A 1 138 ? -24.362 2.845 34.598 1.00 86.12 138 GLU A C 1
ATOM 1142 O O . GLU A 1 138 ? -25.106 2.943 35.577 1.00 86.12 138 GLU A O 1
ATOM 1147 N N . GLU A 1 139 ? -24.447 1.821 33.743 1.00 86.62 139 GLU A N 1
ATOM 1148 C CA . GLU A 1 139 ? -25.394 0.710 33.875 1.00 86.62 139 GLU A CA 1
ATOM 1149 C C . GLU A 1 139 ? -25.123 -0.127 35.136 1.00 86.62 139 GLU A C 1
ATOM 1151 O O . GLU A 1 139 ? -26.056 -0.405 35.893 1.00 86.62 139 GLU A O 1
ATOM 1156 N N . GLU A 1 140 ? -23.860 -0.470 35.422 1.00 84.62 140 GLU A N 1
ATOM 1157 C CA . GLU A 1 140 ? -23.477 -1.178 36.651 1.00 84.62 140 GLU A CA 1
ATOM 1158 C C . GLU A 1 140 ? -23.843 -0.374 37.900 1.00 84.62 140 GLU A C 1
ATOM 1160 O O . GLU A 1 140 ? -24.415 -0.932 38.837 1.00 84.62 140 GLU A O 1
ATOM 1165 N N . HIS A 1 141 ? -23.589 0.937 37.907 1.00 87.12 141 HIS A N 1
ATOM 1166 C CA . HIS A 1 141 ? -23.939 1.794 39.038 1.00 87.12 141 HIS A CA 1
ATOM 1167 C C . HIS A 1 141 ? -25.462 1.876 39.254 1.00 87.12 141 HIS A C 1
ATOM 1169 O O . HIS A 1 141 ? -25.936 1.823 40.392 1.00 87.12 141 HIS A O 1
ATOM 1175 N N . LEU A 1 142 ? -26.251 1.954 38.176 1.00 88.12 142 LEU A N 1
ATOM 1176 C CA . LEU A 1 142 ? -27.718 1.938 38.242 1.00 88.12 142 LEU A CA 1
ATOM 1177 C C . LEU A 1 142 ? -28.261 0.600 38.762 1.00 88.12 142 LEU A C 1
ATOM 1179 O O . LEU A 1 142 ? -29.147 0.586 39.621 1.00 88.12 142 LEU A O 1
ATOM 1183 N N . LEU A 1 143 ? -27.720 -0.517 38.270 1.00 88.81 143 LEU A N 1
ATOM 1184 C CA . LEU A 1 143 ? -28.079 -1.861 38.726 1.00 88.81 143 LEU A CA 1
ATOM 1185 C C . LEU A 1 143 ? -27.685 -2.078 40.188 1.00 88.81 143 LEU A C 1
ATOM 1187 O O . LEU A 1 143 ? -28.450 -2.670 40.949 1.00 88.81 143 LEU A O 1
ATOM 1191 N N . GLN A 1 144 ? -26.522 -1.576 40.604 1.00 89.25 144 GLN A N 1
ATOM 1192 C CA . GLN A 1 144 ? -26.064 -1.657 41.986 1.00 89.25 144 GLN A CA 1
ATOM 1193 C C . GLN A 1 144 ? -26.981 -0.864 42.923 1.00 89.25 144 GLN A C 1
ATOM 1195 O O . GLN A 1 144 ? -27.442 -1.418 43.919 1.00 89.25 144 GLN A O 1
ATOM 1200 N N . ALA A 1 145 ? -27.328 0.377 42.567 1.00 90.25 145 ALA A N 1
ATOM 1201 C CA . ALA A 1 145 ? -28.263 1.192 43.341 1.00 90.25 145 ALA A CA 1
ATOM 1202 C C . ALA A 1 145 ? -29.664 0.553 43.426 1.00 90.25 145 ALA A C 1
ATOM 1204 O O . ALA A 1 145 ? -30.306 0.577 44.478 1.00 90.25 145 ALA A O 1
ATOM 1205 N N . GLN A 1 146 ? -30.145 -0.054 42.334 1.00 90.25 146 GLN A N 1
ATOM 1206 C CA . GLN A 1 146 ? -31.421 -0.770 42.336 1.00 90.25 146 GLN A CA 1
ATOM 1207 C C . GLN A 1 146 ? -31.372 -2.024 43.223 1.00 90.25 146 GLN A C 1
ATOM 1209 O O . GLN A 1 146 ? -32.311 -2.261 43.982 1.00 90.25 146 GLN A O 1
ATOM 1214 N N . ASN A 1 147 ? -30.287 -2.801 43.165 1.00 90.69 147 ASN A N 1
ATOM 1215 C CA . ASN A 1 147 ? -30.097 -3.979 44.012 1.00 90.69 147 ASN A CA 1
ATOM 1216 C C . ASN A 1 147 ? -30.026 -3.615 45.496 1.00 90.69 147 ASN A C 1
ATOM 1218 O O . ASN A 1 147 ? -30.655 -4.283 46.309 1.00 90.69 147 ASN A O 1
ATOM 1222 N N . GLU A 1 148 ? -29.307 -2.552 45.854 1.00 93.94 148 GLU A N 1
ATOM 1223 C CA . GLU A 1 148 ? -29.213 -2.093 47.242 1.00 93.94 148 GLU A CA 1
ATOM 1224 C C . GLU A 1 148 ? -30.594 -1.713 47.794 1.00 93.94 148 GLU A C 1
ATOM 1226 O O . GLU A 1 148 ? -30.985 -2.170 48.869 1.00 93.94 148 GLU A O 1
ATOM 1231 N N . LYS A 1 149 ? -31.393 -0.988 47.000 1.00 94.25 149 LYS A N 1
ATOM 1232 C CA . LYS A 1 149 ? -32.777 -0.655 47.354 1.00 94.25 149 LYS A CA 1
ATOM 1233 C C . LYS A 1 149 ? -33.668 -1.897 47.485 1.00 94.25 149 LYS A C 1
ATOM 1235 O O . LYS A 1 149 ? -34.451 -1.993 48.425 1.00 94.25 149 LYS A O 1
ATOM 1240 N N . LEU A 1 150 ? -33.539 -2.865 46.573 1.00 94.75 150 LEU A N 1
ATOM 1241 C CA . LEU A 1 150 ? -34.285 -4.127 46.637 1.00 94.75 150 LEU A CA 1
ATOM 1242 C C . LEU A 1 150 ? -33.934 -4.941 47.887 1.00 94.75 150 LEU A C 1
ATOM 1244 O O . LEU A 1 150 ? -34.830 -5.521 48.496 1.00 94.75 150 LEU A O 1
ATOM 1248 N N . VAL A 1 151 ? -32.659 -4.977 48.284 1.00 95.31 151 VAL A N 1
ATOM 1249 C CA . VAL A 1 151 ? -32.216 -5.646 49.517 1.00 95.31 151 VAL A CA 1
ATOM 1250 C C . VAL A 1 151 ? -32.802 -4.954 50.747 1.00 95.31 151 VAL A C 1
ATOM 1252 O O . VAL A 1 151 ? -33.296 -5.630 51.651 1.00 95.31 151 VAL A O 1
ATOM 1255 N N . GLU A 1 152 ? -32.807 -3.619 50.776 1.00 95.31 152 GLU A N 1
ATOM 1256 C CA . GLU A 1 152 ? -33.415 -2.855 51.868 1.00 95.31 152 GLU A CA 1
ATOM 1257 C C . GLU A 1 152 ? -34.923 -3.135 51.986 1.00 95.31 152 GLU A C 1
ATOM 1259 O O . GLU A 1 152 ? -35.429 -3.402 53.080 1.00 95.31 152 GLU A O 1
ATOM 1264 N N . ASP A 1 153 ? -35.640 -3.134 50.860 1.00 93.56 153 ASP A N 1
ATOM 1265 C CA . ASP A 1 153 ? -37.071 -3.437 50.817 1.00 93.56 153 ASP A CA 1
ATOM 1266 C C . ASP A 1 153 ? -37.350 -4.894 51.224 1.00 93.56 153 ASP A C 1
ATOM 1268 O O . ASP A 1 153 ? -38.288 -5.149 51.984 1.00 93.56 153 ASP A O 1
ATOM 1272 N N . GLN A 1 154 ? -36.514 -5.850 50.798 1.00 93.94 154 GLN A N 1
ATOM 1273 C CA . GLN A 1 154 ? -36.607 -7.252 51.218 1.00 93.94 154 GLN A CA 1
ATOM 1274 C C . GLN A 1 154 ? -36.435 -7.418 52.730 1.00 93.94 154 GLN A C 1
ATOM 1276 O O . GLN A 1 154 ? -37.216 -8.142 53.352 1.00 93.94 154 GLN A O 1
ATOM 1281 N N . GLU A 1 155 ? -35.451 -6.753 53.339 1.00 94.88 155 GLU A N 1
ATOM 1282 C CA . GLU A 1 155 ? -35.253 -6.801 54.790 1.00 94.88 155 GLU A CA 1
ATOM 1283 C C . GLU A 1 155 ? -36.429 -6.153 55.535 1.00 94.88 155 GLU A C 1
ATOM 1285 O O . GLU A 1 155 ? -36.965 -6.754 56.472 1.00 94.88 155 GLU A O 1
ATOM 1290 N N . LYS A 1 156 ? -36.933 -4.996 55.082 1.00 96.00 156 LYS A N 1
ATOM 1291 C CA . LYS A 1 156 ? -38.138 -4.369 55.659 1.00 96.00 156 LYS A CA 1
ATOM 1292 C C . LYS A 1 156 ? -39.339 -5.310 55.610 1.00 96.00 156 LYS A C 1
ATOM 1294 O O . LYS A 1 156 ? -39.908 -5.615 56.660 1.00 96.00 156 LYS A O 1
ATOM 1299 N N . LEU A 1 157 ? -39.662 -5.844 54.433 1.00 95.12 157 LEU A N 1
ATOM 1300 C CA . LEU A 1 157 ? -40.755 -6.801 54.239 1.00 95.12 157 LEU A CA 1
ATOM 1301 C C . LEU A 1 157 ? -40.597 -8.036 55.127 1.00 95.12 157 LEU A C 1
ATOM 1303 O O . LEU A 1 157 ? -41.560 -8.481 55.744 1.00 95.12 157 LEU A O 1
ATOM 1307 N N . LYS A 1 158 ? -39.382 -8.574 55.259 1.00 95.94 158 LYS A N 1
ATOM 1308 C CA . LYS A 1 158 ? -39.096 -9.724 56.125 1.00 95.94 158 LYS A CA 1
ATOM 1309 C C . LYS A 1 158 ? -39.306 -9.400 57.604 1.00 95.94 158 LYS A C 1
ATOM 1311 O O . LYS A 1 158 ? -39.844 -10.233 58.338 1.00 95.94 158 LYS A O 1
ATOM 1316 N N . THR A 1 159 ? -38.929 -8.201 58.057 1.00 95.56 159 THR A N 1
ATOM 1317 C CA . THR A 1 159 ? -39.198 -7.770 59.439 1.00 95.56 159 THR A CA 1
ATOM 1318 C C . THR A 1 159 ? -40.690 -7.577 59.703 1.00 95.56 159 THR A C 1
ATOM 1320 O O . THR A 1 159 ? -41.169 -7.972 60.767 1.00 95.56 159 THR A O 1
ATOM 1323 N N . GLU A 1 160 ? -41.445 -7.030 58.749 1.00 95.31 160 GLU A N 1
ATOM 1324 C CA . GLU A 1 160 ? -42.902 -6.897 58.847 1.00 95.31 160 GLU A CA 1
ATOM 1325 C C . GLU A 1 160 ? -43.600 -8.259 58.823 1.00 95.31 160 GLU A C 1
ATOM 1327 O O . GLU A 1 160 ? -44.479 -8.517 59.647 1.00 95.31 160 GLU A O 1
ATOM 1332 N N . LEU A 1 161 ? -43.159 -9.170 57.954 1.00 95.19 161 LEU A N 1
ATOM 1333 C CA . LEU A 1 161 ? -43.650 -10.545 57.899 1.00 95.19 161 LEU A CA 1
ATOM 1334 C C . LEU A 1 161 ? -43.414 -11.267 59.232 1.00 95.19 161 LEU A C 1
ATOM 1336 O O . LEU A 1 161 ? -44.300 -11.946 59.742 1.00 95.19 161 LEU A O 1
ATOM 1340 N N . LYS A 1 162 ? -42.239 -11.081 59.845 1.00 96.00 162 LYS A N 1
ATOM 1341 C CA . LYS A 1 162 ? -41.940 -11.659 61.159 1.00 96.00 162 LYS A CA 1
ATOM 1342 C C . LYS A 1 162 ? -42.831 -11.069 62.253 1.00 96.00 162 LYS A C 1
ATOM 1344 O O . LYS A 1 162 ? -43.433 -11.823 63.007 1.00 96.00 162 LYS A O 1
ATOM 1349 N N . LYS A 1 163 ? -42.989 -9.741 62.300 1.00 96.56 163 LYS A N 1
ATOM 1350 C CA . LYS A 1 163 ? -43.876 -9.066 63.267 1.00 96.56 163 LYS A CA 1
ATOM 1351 C C . LYS A 1 163 ? -45.330 -9.526 63.140 1.00 96.56 163 LYS A C 1
ATOM 1353 O O . LYS A 1 163 ? -45.981 -9.782 64.149 1.00 96.56 163 LYS A O 1
ATOM 1358 N N . THR A 1 164 ? -45.841 -9.622 61.915 1.00 94.19 164 THR A N 1
ATOM 1359 C CA . THR A 1 164 ? -47.215 -10.077 61.647 1.00 94.19 164 THR A CA 1
ATOM 1360 C C . THR A 1 164 ? -47.393 -11.558 61.971 1.00 94.19 164 THR A C 1
ATOM 1362 O O . THR A 1 164 ? -48.391 -11.917 62.588 1.00 94.19 164 THR A O 1
ATOM 1365 N N . SER A 1 165 ? -46.409 -12.402 61.651 1.00 95.69 165 SER A N 1
ATOM 1366 C CA . SER A 1 165 ? -46.379 -13.815 62.047 1.00 95.69 165 SER A CA 1
ATOM 1367 C C . SER A 1 165 ? -46.386 -13.987 63.569 1.00 95.69 165 SER A C 1
ATOM 1369 O O . SER A 1 165 ? -47.177 -14.768 64.099 1.00 95.69 165 SER A O 1
ATOM 1371 N N . ASP A 1 166 ? -45.552 -13.237 64.293 1.00 95.31 166 ASP A N 1
ATOM 1372 C CA . ASP A 1 166 ? -45.496 -13.279 65.757 1.00 95.31 166 ASP A CA 1
ATOM 1373 C C . ASP A 1 166 ? -46.836 -12.822 66.364 1.00 95.31 166 ASP A C 1
ATOM 1375 O O . ASP A 1 166 ? -47.382 -13.495 67.242 1.00 95.31 166 ASP A O 1
ATOM 1379 N N . ALA A 1 167 ? -47.422 -11.736 65.846 1.00 95.56 167 ALA A N 1
ATOM 1380 C CA . ALA A 1 167 ? -48.740 -11.254 66.261 1.00 95.56 167 ALA A CA 1
ATOM 1381 C C . ALA A 1 167 ? -49.856 -12.277 65.988 1.00 95.56 167 ALA A C 1
ATOM 1383 O O . ALA A 1 167 ? -50.718 -12.482 66.843 1.00 95.56 167 ALA A O 1
ATOM 1384 N N . LEU A 1 168 ? -49.820 -12.955 64.836 1.00 95.19 168 LEU A N 1
ATOM 1385 C CA . LEU A 1 168 ? -50.768 -14.011 64.484 1.00 95.19 168 LEU A CA 1
ATOM 1386 C C . LEU A 1 168 ? -50.642 -15.213 65.428 1.00 95.19 168 LEU A C 1
ATOM 1388 O O . LEU A 1 168 ? -51.653 -15.709 65.916 1.00 95.19 168 LEU A O 1
ATOM 1392 N N . SER A 1 169 ? -49.415 -15.646 65.738 1.00 94.38 169 SER A N 1
ATOM 1393 C CA . SER A 1 169 ? -49.175 -16.749 66.679 1.00 94.38 169 SER A CA 1
ATOM 1394 C C . SER A 1 169 ? -49.696 -16.426 68.084 1.00 94.38 169 SER A C 1
ATOM 1396 O O . SER A 1 169 ? -50.326 -17.266 68.729 1.00 94.38 169 SER A O 1
ATOM 1398 N N . LYS A 1 170 ? -49.516 -15.177 68.533 1.00 95.94 170 LYS A N 1
ATOM 1399 C CA . LYS A 1 170 ? -50.051 -14.694 69.805 1.00 95.94 170 LYS A CA 1
ATOM 1400 C C . LYS A 1 170 ? -51.577 -14.687 69.793 1.00 95.94 170 LYS A C 1
ATOM 1402 O O . LYS A 1 170 ? -52.178 -15.253 70.696 1.00 95.94 170 LYS A O 1
ATOM 1407 N N . ALA A 1 171 ? -52.195 -14.141 68.744 1.00 93.69 171 ALA A N 1
ATOM 1408 C CA . ALA A 1 171 ? -53.647 -14.148 68.591 1.00 93.69 171 ALA A CA 1
ATOM 1409 C C . ALA A 1 171 ? -54.222 -15.576 68.554 1.00 93.69 171 ALA A C 1
ATOM 1411 O O . ALA A 1 171 ? -55.284 -15.827 69.119 1.00 93.69 171 ALA A O 1
ATOM 1412 N N . GLN A 1 172 ? -53.517 -16.530 67.938 1.00 93.62 172 GLN A N 1
ATOM 1413 C CA . GLN A 1 172 ? -53.920 -17.935 67.915 1.00 93.62 172 GLN A CA 1
ATOM 1414 C C . GLN A 1 172 ? -53.837 -18.582 69.310 1.00 93.62 172 GLN A C 1
ATOM 1416 O O . GLN A 1 172 ? -54.752 -19.310 69.699 1.00 93.62 172 GLN A O 1
ATOM 1421 N N . ASN A 1 173 ? -52.781 -18.296 70.080 1.00 94.62 173 ASN A N 1
ATOM 1422 C CA . ASN A 1 173 ? -52.651 -18.753 71.468 1.00 94.62 173 ASN A CA 1
ATOM 1423 C C . ASN A 1 173 ? -53.728 -18.133 72.366 1.00 94.62 173 ASN A C 1
ATOM 1425 O O . ASN A 1 173 ? -54.381 -18.848 73.128 1.00 94.62 173 ASN A O 1
ATOM 1429 N N . ASP A 1 174 ? -53.969 -16.829 72.230 1.00 94.75 174 ASP A N 1
ATOM 1430 C CA . ASP A 1 174 ? -55.025 -16.116 72.947 1.00 94.75 174 ASP A CA 1
ATOM 1431 C C . ASP A 1 174 ? -56.398 -16.732 72.615 1.00 94.75 174 ASP A C 1
ATOM 1433 O O . ASP A 1 174 ? -57.169 -17.051 73.518 1.00 94.75 174 ASP A O 1
ATOM 1437 N N . LEU A 1 175 ? -56.679 -17.044 71.344 1.00 95.56 175 LEU A N 1
ATOM 1438 C CA . LEU A 1 175 ? -57.913 -17.725 70.934 1.00 95.56 175 LEU A CA 1
ATOM 1439 C C . LEU A 1 175 ? -58.034 -19.128 71.547 1.00 95.56 175 LEU A C 1
ATOM 1441 O O . LEU A 1 175 ? -59.110 -19.509 72.009 1.00 95.56 175 LEU A O 1
ATOM 1445 N N . MET A 1 176 ? -56.941 -19.894 71.596 1.00 93.62 176 MET A N 1
ATOM 1446 C CA . MET A 1 176 ? -56.923 -21.210 72.239 1.00 93.62 176 MET A CA 1
ATOM 1447 C C . MET A 1 176 ? -57.199 -21.110 73.745 1.00 93.62 176 MET A C 1
ATOM 1449 O O . MET A 1 176 ? -57.973 -21.906 74.277 1.00 93.62 176 MET A O 1
ATOM 1453 N N . THR A 1 177 ? -56.626 -20.117 74.430 1.00 94.44 177 THR A N 1
ATOM 1454 C CA . THR A 1 177 ? -56.897 -19.890 75.859 1.00 94.44 177 THR A CA 1
ATOM 1455 C C . THR A 1 177 ? -58.342 -19.472 76.111 1.00 94.44 177 THR A C 1
ATOM 1457 O O . THR A 1 177 ? -58.979 -20.047 76.991 1.00 94.44 177 THR A O 1
ATOM 1460 N N . VAL A 1 178 ? -58.902 -18.566 75.301 1.00 94.44 178 VAL A N 1
ATOM 1461 C CA . VAL A 1 178 ? -60.321 -18.178 75.376 1.00 94.44 178 VAL A CA 1
ATOM 1462 C C . VAL A 1 178 ? -61.227 -19.380 75.121 1.00 94.44 178 VAL A C 1
ATOM 1464 O O . VAL A 1 178 ? -62.215 -19.561 75.830 1.00 94.44 178 VAL A O 1
ATOM 1467 N N . LYS A 1 179 ? -60.879 -20.248 74.163 1.00 95.19 179 LYS A N 1
ATOM 1468 C CA . LYS A 1 179 ? -61.618 -21.489 73.903 1.00 95.19 179 LYS A CA 1
ATOM 1469 C C . LYS A 1 179 ? -61.622 -22.411 75.127 1.00 95.19 179 LYS A C 1
ATOM 1471 O O . LYS A 1 179 ? -62.692 -22.835 75.548 1.00 95.19 179 LYS A O 1
ATOM 1476 N N . ILE A 1 180 ? -60.461 -22.669 75.737 1.00 94.44 180 ILE A N 1
ATOM 1477 C CA . ILE A 1 180 ? -60.355 -23.502 76.952 1.00 94.44 180 ILE A CA 1
ATOM 1478 C C . ILE A 1 180 ? 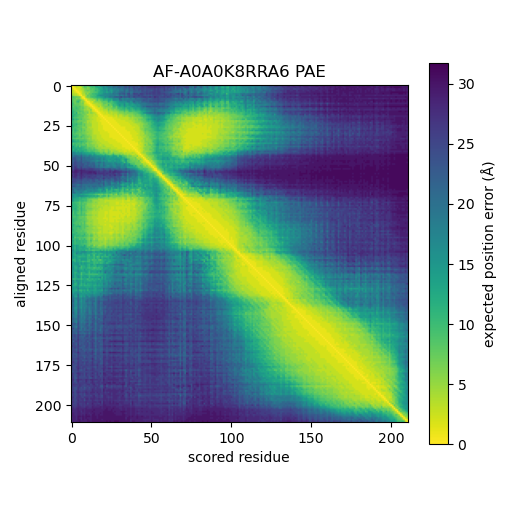-61.132 -22.874 78.119 1.00 94.44 180 ILE A C 1
ATOM 1480 O O . ILE A 1 180 ? -61.847 -23.572 78.836 1.00 94.44 180 ILE A O 1
ATOM 1484 N N . GLN A 1 181 ? -61.022 -21.555 78.309 1.00 94.31 181 GLN A N 1
ATOM 1485 C CA . GLN A 1 181 ? -61.774 -20.830 79.336 1.00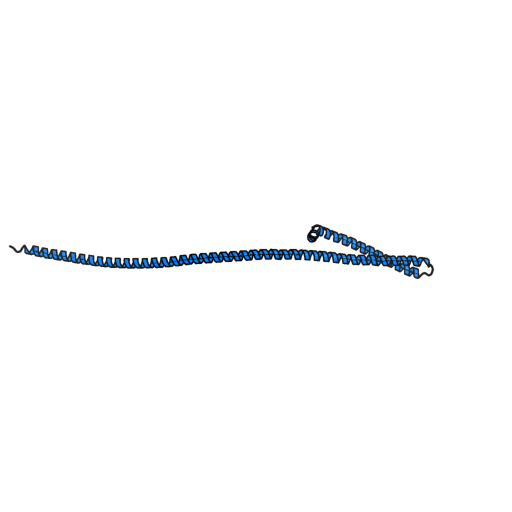 94.31 181 GLN A CA 1
ATOM 1486 C C . GLN A 1 181 ? -63.284 -20.928 79.104 1.00 94.31 181 GLN A C 1
ATOM 1488 O O . GLN A 1 181 ? -64.019 -21.176 80.054 1.00 94.31 181 GLN A O 1
ATOM 1493 N N . SER A 1 182 ? -63.746 -20.789 77.859 1.00 94.44 182 SER A N 1
ATOM 1494 C CA . SER A 1 182 ? -65.156 -20.934 77.488 1.00 94.44 182 SER A CA 1
ATOM 1495 C C . SER A 1 182 ? -65.669 -22.359 77.713 1.00 94.44 182 SER A C 1
ATOM 1497 O O . SER A 1 182 ? -66.748 -22.521 78.280 1.00 94.44 182 SER A O 1
ATOM 1499 N N . GLU A 1 183 ? -64.897 -23.386 77.343 1.00 93.56 183 GLU A N 1
ATOM 1500 C CA . GLU A 1 183 ? -65.239 -24.793 77.597 1.00 93.56 183 GLU A CA 1
ATOM 1501 C C . GLU A 1 183 ? -65.328 -25.093 79.102 1.00 93.56 183 GLU A C 1
ATOM 1503 O O . GLU A 1 183 ? -66.266 -25.751 79.552 1.00 93.56 183 GLU A O 1
ATOM 1508 N N . ASN A 1 184 ? -64.380 -24.589 79.898 1.00 93.69 184 ASN A N 1
ATOM 1509 C CA . ASN A 1 184 ? -64.398 -24.742 81.354 1.00 93.69 184 ASN A CA 1
ATOM 1510 C C . ASN A 1 184 ? -65.563 -23.979 81.997 1.00 93.69 184 ASN A C 1
ATOM 1512 O O . ASN A 1 184 ? -66.238 -24.521 82.869 1.00 93.69 184 ASN A O 1
ATOM 1516 N N . LEU A 1 185 ? -65.837 -22.755 81.539 1.00 93.56 185 LEU A N 1
ATOM 1517 C CA . LEU A 1 185 ? -66.964 -21.956 82.008 1.00 93.56 185 LEU A CA 1
ATOM 1518 C C . LEU A 1 185 ? -68.295 -22.658 81.711 1.00 93.56 185 LEU A C 1
ATOM 1520 O O . LEU A 1 185 ? -69.136 -22.738 82.598 1.00 93.56 185 LEU A O 1
ATOM 1524 N N . SER A 1 186 ? -68.466 -23.225 80.512 1.00 92.81 186 SER A N 1
ATOM 1525 C CA . SER A 1 186 ? -69.659 -24.008 80.158 1.00 92.81 186 SER A CA 1
ATOM 1526 C C . SER A 1 186 ? -69.859 -25.200 81.099 1.00 92.81 186 SER A C 1
ATOM 1528 O O . SER A 1 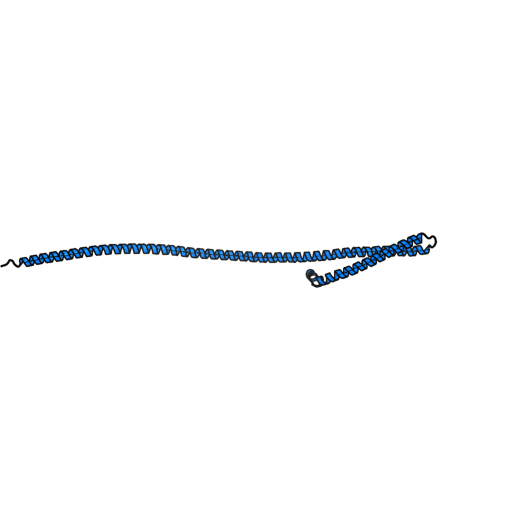186 ? -70.972 -25.424 81.564 1.00 92.81 186 SER A O 1
ATOM 1530 N N . LYS A 1 187 ? -68.785 -25.928 81.443 1.00 93.62 187 LYS A N 1
ATOM 1531 C CA . LYS A 1 187 ? -68.849 -27.053 82.396 1.00 93.62 187 LYS A CA 1
ATOM 1532 C C . LYS A 1 187 ? -69.266 -26.613 83.801 1.00 93.62 187 LYS A C 1
ATOM 1534 O O . LYS A 1 187 ? -70.065 -27.299 84.434 1.00 93.62 187 LYS A O 1
ATOM 1539 N N . GLU A 1 188 ? -68.734 -25.495 84.298 1.00 92.12 188 GLU A N 1
ATOM 1540 C CA . GLU A 1 188 ? -69.134 -24.943 85.602 1.00 92.12 188 GLU A CA 1
ATOM 1541 C C . GLU A 1 188 ? -70.583 -24.436 85.580 1.00 92.12 188 GLU A C 1
ATOM 1543 O O . GLU A 1 188 ? -71.321 -24.660 86.538 1.00 92.12 188 GLU A O 1
ATOM 1548 N N . TYR A 1 189 ? -71.034 -23.835 84.473 1.00 91.25 189 TYR A N 1
ATOM 1549 C CA . TYR A 1 189 ? -72.444 -23.480 84.278 1.00 91.25 189 TYR A CA 1
ATOM 1550 C C . TYR A 1 189 ? -73.360 -24.710 84.334 1.00 91.25 189 TYR A C 1
ATOM 1552 O O . TYR A 1 189 ? -74.348 -24.696 85.070 1.00 91.25 189 TYR A O 1
ATOM 1560 N N . ASP A 1 190 ? -73.026 -25.782 83.610 1.00 92.44 190 ASP A N 1
ATOM 1561 C CA . ASP A 1 190 ? -73.792 -27.036 83.623 1.00 92.44 190 ASP A CA 1
ATOM 1562 C C . ASP A 1 190 ? -73.835 -27.656 85.027 1.00 92.44 190 ASP A C 1
ATOM 1564 O O . ASP A 1 190 ? -74.880 -28.127 85.489 1.00 92.44 190 ASP A O 1
ATOM 1568 N N . ARG A 1 191 ? -72.704 -27.623 85.743 1.00 91.44 191 ARG A N 1
ATOM 1569 C CA . ARG A 1 191 ? -72.607 -28.088 87.130 1.00 91.44 191 ARG A CA 1
ATOM 1570 C C . ARG A 1 191 ? -73.489 -27.261 88.066 1.00 91.44 191 ARG A C 1
ATOM 1572 O O . ARG A 1 191 ? -74.239 -27.843 88.848 1.00 91.44 191 ARG A O 1
ATOM 1579 N N . LEU A 1 192 ? -73.439 -25.934 87.967 1.00 90.50 192 LEU A N 1
ATOM 1580 C CA . LEU A 1 192 ? -74.241 -25.031 88.789 1.00 90.50 192 LEU A CA 1
ATOM 1581 C C . LEU A 1 192 ? -75.742 -25.217 88.530 1.00 90.50 192 LEU A C 1
ATOM 1583 O O . LEU A 1 192 ? -76.519 -25.275 89.479 1.00 90.50 192 LEU A O 1
ATOM 1587 N N . LEU A 1 193 ? -76.155 -25.371 87.267 1.00 87.31 193 LEU A N 1
ATOM 1588 C CA . LEU A 1 193 ? -77.537 -25.700 86.892 1.00 87.31 193 LEU A CA 1
ATOM 1589 C C . LEU A 1 193 ? -77.994 -27.021 87.519 1.00 87.31 193 LEU A C 1
ATOM 1591 O O . LEU A 1 193 ? -79.110 -27.108 88.039 1.00 87.31 193 LEU A O 1
ATOM 1595 N N . LYS A 1 194 ? -77.125 -28.038 87.517 1.00 89.00 194 LYS A N 1
ATOM 1596 C CA . LYS A 1 194 ? -77.404 -29.328 88.150 1.00 89.00 194 LYS A CA 1
ATOM 1597 C C . LYS A 1 194 ? -77.566 -29.190 89.666 1.00 89.00 194 LYS A C 1
ATOM 1599 O O . LYS A 1 194 ? -78.581 -29.641 90.193 1.00 89.00 194 LYS A O 1
ATOM 1604 N N . GLU A 1 195 ? -76.647 -28.512 90.352 1.00 86.75 195 GLU A N 1
ATOM 1605 C CA . GLU A 1 195 ? -76.746 -28.236 91.794 1.00 86.75 195 GLU A CA 1
ATOM 1606 C C . GLU A 1 195 ? -78.010 -27.424 92.135 1.00 86.75 195 GLU A C 1
ATOM 1608 O O . GLU A 1 195 ? -78.735 -27.770 93.072 1.00 86.75 195 GLU A O 1
ATOM 1613 N N . HIS A 1 196 ? -78.349 -26.407 91.333 1.00 83.69 196 HIS A N 1
ATOM 1614 C CA . HIS A 1 196 ? -79.598 -25.655 91.479 1.00 83.69 196 HIS A CA 1
ATOM 1615 C C . HIS A 1 196 ? -80.826 -26.561 91.338 1.00 83.69 196 HIS A C 1
ATOM 1617 O O . HIS A 1 196 ? -81.734 -26.479 92.165 1.00 83.69 196 HIS A O 1
ATOM 1623 N N . SER A 1 197 ? -80.849 -27.450 90.339 1.00 82.38 197 SER A N 1
ATOM 1624 C CA . SER A 1 197 ? -81.946 -28.407 90.141 1.00 82.38 197 SER A CA 1
ATOM 1625 C C . SER A 1 197 ? -82.089 -29.381 91.320 1.00 82.38 197 SER A C 1
ATOM 1627 O O . SER A 1 197 ? -83.202 -29.660 91.771 1.00 82.38 197 SER A O 1
ATOM 1629 N N . GLU A 1 198 ? -80.970 -29.840 91.890 1.00 81.56 198 GLU A N 1
ATOM 1630 C CA . GLU A 1 198 ? -80.944 -30.725 93.056 1.00 81.56 198 GLU A CA 1
ATOM 1631 C C . GLU A 1 198 ? -81.437 -30.009 94.323 1.00 81.56 198 GLU A C 1
ATOM 1633 O O . GLU A 1 198 ? -82.237 -30.568 95.081 1.00 81.56 198 GLU A O 1
ATOM 1638 N N . LEU A 1 199 ? -81.019 -28.758 94.542 1.00 77.56 199 LEU A N 1
ATOM 1639 C CA . LEU A 1 199 ? -81.490 -27.919 95.648 1.00 77.56 199 LEU A CA 1
ATOM 1640 C C . LEU A 1 199 ? -82.981 -27.582 95.518 1.00 77.56 199 LEU A C 1
ATOM 1642 O O . LEU A 1 199 ? -83.710 -27.651 96.508 1.00 77.56 199 LEU A O 1
ATOM 1646 N N . GLN A 1 200 ? -83.469 -27.298 94.309 1.00 72.44 200 GLN A N 1
ATOM 1647 C CA . GLN A 1 200 ? -84.890 -27.047 94.049 1.00 72.44 200 GLN A CA 1
ATOM 1648 C C . GLN A 1 200 ? -85.732 -28.319 94.248 1.00 72.44 200 GLN A C 1
ATOM 1650 O O . GLN A 1 200 ? -86.816 -28.266 94.830 1.00 72.44 200 GLN A O 1
ATOM 1655 N N . GLY A 1 201 ? -85.198 -29.489 93.878 1.00 70.75 201 GLY A N 1
ATOM 1656 C CA . GLY A 1 201 ? -85.792 -30.791 94.190 1.00 70.75 201 GLY A CA 1
ATOM 1657 C C . GLY A 1 201 ? -85.839 -31.098 95.694 1.00 70.75 201 GLY A C 1
ATOM 1658 O O . GLY A 1 201 ? -86.805 -31.697 96.177 1.00 70.75 201 GLY A O 1
ATOM 1659 N N . ARG A 1 202 ? -84.836 -30.654 96.465 1.00 63.59 202 ARG A N 1
ATOM 1660 C CA . ARG A 1 202 ? -84.831 -30.741 97.938 1.00 63.59 202 ARG A CA 1
ATOM 1661 C C . ARG A 1 202 ? -85.824 -29.766 98.579 1.00 63.59 202 ARG A C 1
ATOM 1663 O O . ARG A 1 202 ? -86.545 -30.182 99.483 1.00 63.59 202 ARG A O 1
ATOM 1670 N N . LEU A 1 203 ? -85.941 -28.534 98.075 1.00 56.56 203 LEU A N 1
ATOM 1671 C CA . LEU A 1 203 ? -86.971 -27.578 98.507 1.00 56.56 203 LEU A CA 1
ATOM 1672 C C . LEU A 1 203 ? -88.391 -28.087 98.196 1.00 56.56 203 LEU A C 1
ATOM 1674 O O . LEU A 1 203 ? -89.281 -27.977 99.035 1.00 56.56 203 LEU A O 1
ATOM 1678 N N . GLY A 1 204 ? -88.597 -28.735 97.044 1.00 55.75 204 GLY A N 1
ATOM 1679 C CA . GLY A 1 204 ? -89.872 -29.372 96.691 1.00 55.75 204 GLY A CA 1
ATOM 1680 C C . GLY A 1 204 ? -90.240 -30.569 97.580 1.00 55.75 204 GLY A C 1
ATOM 1681 O O . GLY A 1 204 ? -91.420 -30.820 97.825 1.00 55.75 204 GLY A O 1
ATOM 1682 N N . LYS A 1 205 ? -89.248 -31.289 98.126 1.00 49.72 205 LYS A N 1
ATOM 1683 C CA . LYS A 1 205 ? -89.460 -32.370 99.110 1.00 49.72 205 LYS A CA 1
ATOM 1684 C C . LYS A 1 205 ? -89.680 -31.866 100.542 1.00 49.72 205 LYS A C 1
ATOM 1686 O O . LYS A 1 205 ? -90.249 -32.605 101.343 1.00 49.72 205 LYS A O 1
ATOM 1691 N N . GLY A 1 206 ? -89.307 -30.623 100.850 1.00 46.88 206 GLY A N 1
ATOM 1692 C CA . GLY A 1 206 ? -89.607 -29.966 102.127 1.00 46.88 206 GLY A CA 1
ATOM 1693 C C . GLY A 1 206 ? -91.089 -29.618 102.319 1.00 46.88 206 GLY A C 1
ATOM 1694 O O . GLY A 1 206 ? -91.535 -29.508 103.453 1.00 46.88 206 GLY A O 1
ATOM 1695 N N . ASN A 1 207 ? -91.876 -29.530 101.239 1.00 44.31 207 ASN A N 1
ATOM 1696 C CA . ASN A 1 207 ? -93.288 -29.126 101.300 1.00 44.31 207 ASN A CA 1
ATOM 1697 C C . ASN A 1 207 ? -94.298 -30.299 101.267 1.00 44.31 207 ASN A C 1
ATOM 1699 O O . ASN A 1 207 ? -95.493 -30.076 101.108 1.00 44.31 207 ASN A O 1
ATOM 1703 N N . LYS A 1 208 ? -93.842 -31.559 101.399 1.00 43.50 208 LYS A N 1
ATOM 1704 C CA . LYS A 1 208 ? -94.700 -32.772 101.438 1.00 43.50 208 LYS A CA 1
ATOM 1705 C C . LYS A 1 208 ? -94.556 -33.619 102.715 1.00 43.50 208 LYS A C 1
ATOM 1707 O O . LYS A 1 208 ? -94.904 -34.795 102.717 1.00 43.50 208 LYS A O 1
ATOM 1712 N N . LYS A 1 209 ? -94.067 -33.035 103.812 1.00 39.72 209 LYS A N 1
ATOM 1713 C CA . LYS A 1 209 ? -94.190 -33.609 105.167 1.00 39.72 209 LYS A CA 1
ATOM 1714 C C . LYS A 1 209 ? -94.871 -32.605 106.093 1.00 39.72 209 LYS A C 1
ATOM 1716 O O . LYS A 1 209 ? -94.287 -32.101 107.043 1.00 39.72 209 LYS A O 1
ATOM 1721 N N . GLY A 1 210 ? -96.105 -32.295 105.727 1.00 44.22 210 GLY A N 1
ATOM 1722 C CA . GLY A 1 210 ? -97.080 -31.548 106.504 1.00 44.22 210 GLY A CA 1
ATOM 1723 C C . GLY A 1 210 ? -98.452 -32.157 106.245 1.00 44.22 210 GLY A C 1
ATOM 1724 O O . GLY A 1 210 ? -99.286 -31.512 105.623 1.00 44.22 210 GLY A O 1
ATOM 1725 N N . GLN A 1 211 ? -98.607 -33.433 106.608 1.00 31.61 211 GLN A N 1
ATOM 1726 C CA . GLN A 1 211 ? -99.855 -34.125 106.945 1.00 31.61 211 GLN A CA 1
ATOM 1727 C C . GLN A 1 211 ? -99.528 -35.541 107.415 1.00 31.61 211 GLN A C 1
ATOM 1729 O O . GLN A 1 211 ? -98.634 -36.164 106.796 1.00 31.61 211 GLN A O 1
#

Mean predicted aligned error: 17.06 Å

Nearest PDB structures (foldseek):
  3q0k-assembly1_A  TM=8.045E-01  e=3.426E-01  Homo sapiens
  2v0o-assembly2_C  TM=7.108E-01  e=3.895E+00  Homo sapiens
  3ja6-assembly1_H  TM=8.063E-01  e=6.095E+00  Escherichia coli
  3ja6-assembly1_I  TM=4.915E-01  e=2.653E+00  Escherichia coli

Foldseek 3Di:
DVCVVLPPPVVVVVVVVVVVVLVVVLVVLVVQLVVLVVQLVVLVVVLVVVVPDPDDPVVNVVSVVSNVVSVVSNCVSVVVNVVSVVVVVVVVVVSVVVVVVVVVVVVVVVVVVVVVVVVVVVVVVVVVVVVVVVVVVVVVVVVVVVVVVVVVVVVVVVVVVVVVVVVVVVVVVVVVVVVVVVVVVVVVVVVVVVVVVVVVVVVVVVPPPPD